Protein AF-A0A6J8BES2-F1 (afdb_monomer_lite)

Organism: Mytilus coruscus (NCBI:txid42192)

Secondary structure (DSSP, 8-state):
---HHHHHHS--GGGEESSPPSSPPTT-EEEEE-SSTTGGG-SSS-EEEEEEEEEEETTEEEEEEEEEEEEPPPBPTTS-BPPEEEEEEEEEEEEETTEEEEEEEEEEE-GGGPPPP--S-------------------PPPP--------------------SHHHHHHHHHHTT-EEEEGGGTEEEE--TT-----------------GGGSS--------------PPPTT-PPP--PPPGGGGG-SS------------PPPPPP-

InterPro domains:
  IPR005559 CG-1 DNA-binding domain [PF03859] (4-108)

Sequence (270 aa):
METIGSILSDPDMSKVTSLPPIKPKAGNVFVIESINMEDWKCDQYLWIRDGGRTIKVKDVEIGKVFYKVRIPGIEIKSGRVRPRFSLKFKKVGYWLTNRPTLVLVHYIGDETIYTPMAHGKSIHDETVEDHSDSKIEHSKPTTSDEKDSPIINTMFDFPAFVSSQHALAKYTVDNNLITLVPSQGAFIGQGRNAKISIGQEPIEKRTLINLGLLTKNNSKRVDKKSGKKQLRQNDYDPVVEPAPDSAYLVNTLKTPSQVHPTHKSPHKSH

Foldseek 3Di:
DDDPCNCQVDPPPVQEAQAAAALDWAFDKGKYQYPDLCRNVPRLFAWDWPDWDWDDDPNFIKTKTKIWTWAWADQDPVRDGDTDTDPQWMKMWIHTPVRSRIIMIHIHHGSVRHDDDPPDPPPPPPPPPPPPDDDDDDDDDDDDDDDDDDDDDDDDDDPDDDPDPVSVVVVQVVVVQWDQDPVVRDIDGPDPPDPDDDDDDDDDDDDDPDCVVVPDPPVVPPPPPPPPPDPDPPPDDPPPDPDPVVPPPPPDDPDDDDDDDDDDDDDDDD

Structure (mmCIF, N/CA/C/O backbone):
data_AF-A0A6J8BES2-F1
#
_entry.id   AF-A0A6J8BES2-F1
#
loop_
_atom_site.group_PDB
_atom_site.id
_atom_site.type_symbol
_atom_site.label_atom_id
_atom_site.label_alt_id
_atom_site.label_comp_id
_atom_site.label_asym_id
_atom_site.label_entity_id
_atom_site.label_seq_id
_atom_site.pdbx_PDB_ins_code
_atom_site.Cartn_x
_atom_site.Cartn_y
_atom_site.Cartn_z
_atom_site.occupancy
_atom_site.B_iso_or_equiv
_atom_site.auth_seq_id
_atom_site.auth_comp_id
_atom_site.auth_asym_id
_atom_site.auth_atom_id
_atom_site.pdbx_PDB_model_num
ATOM 1 N N . MET A 1 1 ? -12.099 -18.489 8.947 1.00 63.59 1 MET A N 1
ATOM 2 C CA . MET A 1 1 ? -11.397 -17.341 8.335 1.00 63.59 1 MET A CA 1
ATOM 3 C C . MET A 1 1 ? -11.901 -16.086 9.011 1.00 63.59 1 MET A C 1
ATOM 5 O O . MET A 1 1 ? -13.110 -15.879 9.027 1.00 63.59 1 MET A O 1
ATOM 9 N N . GLU A 1 2 ? -11.014 -15.295 9.603 1.00 82.81 2 GLU A N 1
ATOM 10 C CA . GLU A 1 2 ? -11.390 -13.988 10.144 1.00 82.81 2 GLU A CA 1
ATOM 11 C C . GLU A 1 2 ? -11.833 -13.060 9.012 1.00 82.81 2 GLU A C 1
ATOM 13 O O . GLU A 1 2 ? -11.292 -13.092 7.904 1.00 82.81 2 GLU A O 1
ATOM 18 N N . THR A 1 3 ? -12.858 -12.252 9.273 1.00 94.38 3 THR A N 1
ATOM 19 C CA . THR A 1 3 ? -13.304 -11.250 8.303 1.00 94.38 3 THR A CA 1
ATOM 20 C C . THR A 1 3 ? -12.468 -9.983 8.454 1.00 94.38 3 THR A C 1
ATOM 22 O O . THR A 1 3 ? -12.062 -9.640 9.559 1.00 94.38 3 THR A O 1
ATOM 25 N N . ILE A 1 4 ? -12.256 -9.246 7.360 1.00 96.00 4 ILE A N 1
ATOM 26 C CA . ILE A 1 4 ? -11.529 -7.959 7.377 1.00 96.00 4 ILE A CA 1
ATOM 27 C C . ILE A 1 4 ? -12.133 -6.989 8.404 1.00 96.00 4 ILE A C 1
ATOM 29 O O . ILE A 1 4 ? -11.399 -6.268 9.071 1.00 96.00 4 ILE A O 1
ATOM 33 N N . GLY A 1 5 ? -13.464 -7.000 8.551 1.00 94.31 5 GLY A N 1
ATOM 34 C CA . GLY A 1 5 ? -14.157 -6.202 9.561 1.00 94.31 5 GLY A CA 1
ATOM 35 C C . GLY A 1 5 ? -13.737 -6.574 10.980 1.00 94.31 5 GLY A C 1
ATOM 36 O O . GLY A 1 5 ? -13.382 -5.689 11.742 1.00 94.31 5 GLY A O 1
ATOM 37 N N . SER A 1 6 ? -13.690 -7.870 11.307 1.00 95.31 6 SER A N 1
ATOM 38 C CA . SER A 1 6 ? -13.250 -8.349 12.626 1.00 95.31 6 SER A CA 1
ATOM 39 C C . SER A 1 6 ? -11.825 -7.902 12.961 1.00 95.31 6 SER A C 1
ATOM 41 O O . SER A 1 6 ? -11.611 -7.363 14.039 1.00 95.31 6 SER A O 1
ATOM 43 N N . ILE A 1 7 ? -10.888 -8.040 12.014 1.00 96.94 7 ILE A N 1
ATOM 44 C CA . ILE A 1 7 ? -9.476 -7.657 12.203 1.00 96.94 7 ILE A CA 1
ATOM 45 C C . ILE A 1 7 ? -9.331 -6.153 12.472 1.00 96.94 7 ILE A C 1
ATOM 47 O O . ILE A 1 7 ? -8.484 -5.737 13.252 1.00 96.94 7 ILE A O 1
ATOM 51 N N . LEU A 1 8 ? -10.134 -5.321 11.805 1.00 96.88 8 LEU A N 1
ATOM 52 C CA . LEU A 1 8 ? -10.065 -3.868 11.963 1.00 96.88 8 LEU A CA 1
ATOM 53 C C . LEU A 1 8 ? -10.840 -3.350 13.183 1.00 96.88 8 LEU A C 1
ATOM 55 O O . LEU A 1 8 ? -10.502 -2.288 13.705 1.00 96.88 8 LEU A O 1
ATOM 59 N N . SER A 1 9 ? -11.890 -4.054 13.612 1.00 96.94 9 SER A N 1
ATOM 60 C CA . SER A 1 9 ? -12.674 -3.690 14.796 1.00 96.94 9 SER A CA 1
ATOM 61 C C . SER A 1 9 ? -11.938 -4.000 16.096 1.00 96.94 9 SER A C 1
ATOM 63 O O . SER A 1 9 ? -12.011 -3.193 17.018 1.00 96.94 9 SER A O 1
ATOM 65 N N . ASP A 1 10 ? -11.222 -5.123 16.146 1.00 97.38 10 ASP A N 1
ATOM 66 C CA . ASP A 1 10 ? -10.440 -5.557 17.306 1.00 97.38 10 ASP A CA 1
ATOM 67 C C . ASP A 1 10 ? -9.056 -6.055 16.846 1.00 97.38 10 ASP A C 1
ATOM 69 O O . ASP A 1 10 ? -8.830 -7.261 16.706 1.00 97.38 10 ASP A O 1
ATOM 73 N N . PRO A 1 11 ? -8.146 -5.131 16.477 1.00 97.19 11 PRO A N 1
ATOM 74 C CA . PRO A 1 11 ? -6.828 -5.504 15.990 1.00 97.19 11 PRO A CA 1
ATOM 75 C C . PRO A 1 11 ? -5.967 -6.049 17.130 1.00 97.19 11 PRO A C 1
ATOM 77 O O . PRO A 1 11 ? -5.879 -5.465 18.209 1.00 97.19 11 PRO A O 1
ATOM 80 N N . ASP A 1 12 ? -5.227 -7.118 16.849 1.00 97.62 12 ASP A N 1
ATOM 81 C CA . ASP A 1 12 ? -4.142 -7.561 17.719 1.00 97.62 12 ASP A CA 1
ATOM 82 C C . ASP A 1 12 ? -3.046 -6.485 17.755 1.00 97.62 12 ASP A C 1
ATOM 84 O O . ASP A 1 12 ? -2.238 -6.368 16.829 1.00 97.62 12 ASP A O 1
ATOM 88 N N . MET A 1 13 ? -3.027 -5.693 18.831 1.00 97.25 13 MET A N 1
ATOM 89 C CA . MET A 1 13 ? -2.131 -4.544 18.998 1.00 97.25 13 MET A CA 1
ATOM 90 C C . MET A 1 13 ? -0.646 -4.922 18.922 1.00 97.25 13 MET A C 1
ATOM 92 O O . MET A 1 13 ? 0.170 -4.070 18.583 1.00 97.25 13 MET A O 1
ATOM 96 N N . SER A 1 14 ? -0.282 -6.190 19.160 1.00 97.69 14 SER A N 1
ATOM 97 C CA . SER A 1 14 ? 1.100 -6.667 18.995 1.00 97.69 14 SER A CA 1
ATOM 98 C C . SER A 1 14 ? 1.554 -6.728 17.529 1.00 97.69 14 SER A C 1
ATOM 100 O O . SER A 1 14 ? 2.753 -6.714 17.248 1.00 97.69 14 SER A O 1
ATOM 102 N N . LYS A 1 15 ? 0.603 -6.776 16.588 1.00 97.38 15 LYS A N 1
ATOM 103 C CA . LYS A 1 15 ? 0.837 -6.828 15.136 1.00 97.38 15 LYS A CA 1
ATOM 104 C C . LYS A 1 15 ? 0.620 -5.483 14.444 1.00 97.38 15 LYS A C 1
ATOM 106 O O . LYS A 1 15 ? 0.874 -5.377 13.244 1.00 97.38 15 LYS A O 1
ATOM 111 N N . VAL A 1 16 ? 0.130 -4.478 15.169 1.00 98.06 16 VAL A N 1
ATOM 112 C CA . VAL A 1 16 ? -0.089 -3.132 14.633 1.00 98.06 16 VAL A CA 1
ATOM 113 C C . VAL A 1 16 ? 1.242 -2.391 14.579 1.00 98.06 16 VAL A C 1
ATOM 115 O O . VAL A 1 16 ? 1.956 -2.305 15.576 1.00 98.06 16 VAL A O 1
ATOM 118 N N . THR A 1 17 ? 1.581 -1.832 13.419 1.00 98.06 17 THR A N 1
ATOM 119 C CA . THR A 1 17 ? 2.800 -1.030 13.238 1.00 98.06 17 THR A CA 1
ATOM 120 C C . THR A 1 17 ? 2.450 0.430 12.979 1.00 98.06 17 THR A C 1
ATOM 122 O O . THR A 1 17 ? 1.430 0.739 12.374 1.00 98.06 17 THR A O 1
ATOM 125 N N . SER A 1 18 ? 3.310 1.355 13.402 1.00 96.69 18 SER A N 1
ATOM 126 C CA . SER A 1 18 ? 3.166 2.784 13.076 1.00 96.69 18 SER A CA 1
ATOM 127 C C . SER A 1 18 ? 3.912 3.193 11.803 1.00 96.69 18 SER A C 1
ATOM 129 O O . SER A 1 18 ? 3.703 4.280 11.266 1.00 96.69 18 SER A O 1
ATOM 131 N N . LEU A 1 19 ? 4.798 2.322 11.314 1.00 96.44 19 LEU A N 1
ATOM 132 C CA . LEU A 1 19 ? 5.627 2.557 10.138 1.00 96.44 19 LEU A CA 1
ATOM 133 C C . LEU A 1 19 ? 5.157 1.695 8.959 1.00 96.44 19 LEU A C 1
ATOM 135 O O . LEU A 1 19 ? 4.816 0.523 9.164 1.00 96.44 19 LEU A O 1
ATOM 139 N N . PRO A 1 20 ? 5.163 2.243 7.728 1.00 96.75 20 PRO A N 1
ATOM 140 C CA . PRO A 1 20 ? 4.877 1.467 6.532 1.00 96.75 20 PRO A CA 1
ATOM 141 C C . PRO A 1 20 ? 5.954 0.393 6.302 1.00 96.75 20 PRO A C 1
ATOM 143 O O . PRO A 1 20 ? 7.135 0.635 6.570 1.00 96.75 20 PRO A O 1
ATOM 146 N N . PRO A 1 21 ? 5.581 -0.786 5.775 1.00 97.56 21 PRO A N 1
ATOM 147 C CA . PRO A 1 21 ? 6.543 -1.826 5.438 1.00 97.56 21 PRO A CA 1
ATOM 148 C C . PRO A 1 21 ? 7.455 -1.377 4.290 1.00 97.56 21 PRO A C 1
ATOM 150 O O . PRO A 1 21 ? 7.014 -0.723 3.348 1.00 97.56 21 PRO A O 1
ATOM 153 N N . ILE A 1 22 ? 8.723 -1.780 4.329 1.00 97.19 22 ILE A N 1
ATOM 154 C CA . ILE A 1 22 ? 9.697 -1.491 3.271 1.00 97.19 22 ILE A CA 1
ATOM 155 C C . ILE A 1 22 ? 9.696 -2.640 2.259 1.00 97.19 22 ILE A C 1
ATOM 157 O O . ILE A 1 22 ? 10.024 -3.767 2.625 1.00 97.19 22 ILE A O 1
ATOM 161 N N . LYS A 1 23 ? 9.345 -2.359 0.994 1.00 96.44 23 LYS A N 1
ATOM 162 C CA . LYS A 1 23 ? 9.309 -3.342 -0.113 1.00 96.44 23 LYS A CA 1
ATOM 163 C C . LYS A 1 23 ? 8.639 -4.682 0.258 1.00 96.44 23 LYS A C 1
ATOM 165 O O . LYS A 1 23 ? 9.255 -5.744 0.137 1.00 96.44 23 LYS A O 1
ATOM 170 N N . PRO A 1 24 ? 7.389 -4.660 0.747 1.00 98.19 24 PRO A N 1
ATOM 171 C CA . PRO A 1 24 ? 6.668 -5.880 1.094 1.00 98.19 24 PRO A CA 1
ATOM 172 C C . PRO A 1 24 ? 6.470 -6.803 -0.115 1.00 98.19 24 PRO A C 1
ATOM 174 O O . PRO A 1 24 ? 6.157 -6.348 -1.214 1.00 98.19 24 PRO A O 1
ATOM 177 N N . LYS A 1 25 ? 6.597 -8.111 0.124 1.00 98.31 25 LYS A N 1
ATOM 178 C CA . LYS A 1 25 ? 6.364 -9.160 -0.877 1.00 98.31 25 LYS A CA 1
ATOM 179 C C . LYS A 1 25 ? 4.875 -9.371 -1.129 1.00 98.31 25 LYS A C 1
ATOM 181 O O . LYS A 1 25 ? 4.035 -9.043 -0.282 1.00 98.31 25 LYS A O 1
ATOM 186 N N . ALA A 1 26 ? 4.541 -9.955 -2.274 1.00 98.25 26 ALA A N 1
ATOM 187 C CA . ALA A 1 26 ? 3.182 -10.403 -2.518 1.00 98.25 26 ALA A CA 1
ATOM 188 C C . ALA A 1 26 ? 2.722 -11.442 -1.478 1.00 98.25 26 ALA A C 1
ATOM 190 O O . ALA A 1 26 ? 3.492 -12.277 -1.012 1.00 98.25 26 ALA A O 1
ATOM 191 N N . GLY A 1 27 ? 1.445 -11.368 -1.106 1.00 97.88 27 GLY A N 1
ATOM 192 C CA . GLY A 1 27 ? 0.836 -12.166 -0.042 1.00 97.88 27 GLY A CA 1
ATOM 193 C C . GLY A 1 27 ? 0.965 -11.546 1.351 1.00 97.88 27 GLY A C 1
ATOM 194 O O . GLY A 1 27 ? 0.201 -11.915 2.240 1.00 97.88 27 GLY A O 1
ATOM 195 N N . ASN A 1 28 ? 1.865 -10.577 1.554 1.00 98.38 28 ASN A N 1
ATOM 196 C CA . ASN A 1 28 ? 2.006 -9.938 2.857 1.00 98.38 28 ASN A CA 1
ATOM 197 C C . ASN A 1 28 ? 0.779 -9.077 3.203 1.00 98.38 28 ASN A C 1
ATOM 199 O O . ASN A 1 28 ? 0.221 -8.363 2.357 1.00 98.38 28 ASN A O 1
ATOM 203 N N . VAL A 1 29 ? 0.412 -9.106 4.485 1.00 98.25 29 VAL A N 1
ATOM 204 C CA . VAL A 1 29 ? -0.683 -8.329 5.069 1.00 98.25 29 VAL A CA 1
ATOM 205 C C . VAL A 1 29 ? -0.177 -7.623 6.320 1.00 98.25 29 VAL A C 1
ATOM 207 O O . VAL A 1 29 ? 0.466 -8.247 7.160 1.00 98.25 29 VAL A O 1
ATOM 210 N N . PHE A 1 30 ? -0.476 -6.333 6.446 1.00 98.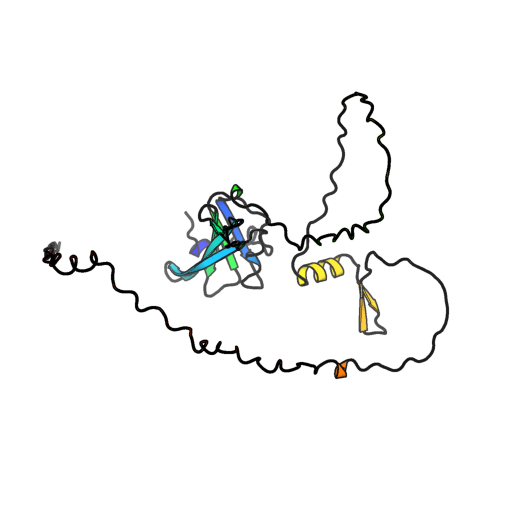25 30 PHE A N 1
ATOM 211 C CA . PHE A 1 30 ? -0.064 -5.507 7.583 1.00 98.25 30 PHE A CA 1
ATOM 212 C C . PHE A 1 30 ? -1.253 -4.726 8.129 1.00 98.25 30 PHE A C 1
ATOM 214 O O . PHE A 1 30 ? -2.103 -4.286 7.354 1.00 98.25 30 PHE A O 1
ATOM 221 N N . VAL A 1 31 ? -1.287 -4.520 9.444 1.00 98.31 31 VAL A N 1
ATOM 222 C CA . VAL A 1 31 ? -2.185 -3.559 10.093 1.00 98.31 31 VAL A CA 1
ATOM 223 C C . VAL A 1 31 ? -1.336 -2.371 10.519 1.00 98.31 31 VAL A C 1
ATOM 225 O O . VAL A 1 31 ? -0.403 -2.527 11.302 1.00 98.31 31 VAL A O 1
ATOM 228 N N . ILE A 1 32 ? -1.629 -1.198 9.967 1.00 98.25 32 ILE A N 1
ATOM 229 C CA . ILE A 1 32 ? -0.824 0.007 10.150 1.00 98.25 32 ILE A CA 1
ATOM 230 C C . ILE A 1 32 ? -1.693 1.069 10.810 1.00 98.25 32 ILE A C 1
ATOM 232 O O . ILE A 1 32 ? -2.743 1.429 10.275 1.00 98.25 32 ILE A O 1
ATOM 236 N N . GLU A 1 33 ? -1.248 1.588 11.947 1.00 97.62 33 GLU A N 1
ATOM 237 C CA . GLU A 1 33 ? -1.828 2.777 12.561 1.00 97.62 33 GLU A CA 1
ATOM 238 C C . GLU A 1 33 ? -1.049 4.007 12.097 1.00 97.62 33 GLU A C 1
ATOM 240 O O . GLU A 1 33 ? 0.139 4.170 12.364 1.00 97.62 33 GLU A O 1
ATOM 245 N N . SER A 1 34 ? -1.718 4.862 11.336 1.00 95.00 34 SER A N 1
ATOM 246 C CA . SER A 1 34 ? -1.118 5.985 10.641 1.00 95.00 34 SER A CA 1
ATOM 247 C C . SER A 1 34 ? -1.715 7.293 11.138 1.00 95.00 34 SER A C 1
ATOM 249 O O . SER A 1 34 ? -2.935 7.447 11.196 1.00 95.00 34 SER A O 1
ATOM 251 N N . ILE A 1 35 ? -0.846 8.245 11.485 1.00 93.12 35 ILE A N 1
ATOM 252 C CA . ILE A 1 35 ? -1.258 9.586 11.918 1.00 93.12 35 ILE A CA 1
ATOM 253 C C . ILE A 1 35 ? -1.937 10.312 10.751 1.00 93.12 35 ILE A C 1
ATOM 255 O O . ILE A 1 35 ? -2.999 10.907 10.922 1.00 93.12 35 ILE A O 1
ATOM 259 N N . ASN A 1 36 ? -1.360 10.206 9.549 1.00 92.88 36 ASN A N 1
ATOM 260 C CA . ASN A 1 36 ? -1.944 10.743 8.326 1.00 92.88 36 ASN A CA 1
ATOM 261 C C . ASN A 1 36 ? -2.530 9.619 7.473 1.00 92.88 36 ASN A C 1
ATOM 263 O O . ASN A 1 36 ? -1.929 8.563 7.313 1.00 92.88 36 ASN A O 1
ATOM 267 N N . MET A 1 37 ? -3.653 9.871 6.799 1.00 85.56 37 MET A N 1
ATOM 268 C CA . MET A 1 37 ? -4.318 8.875 5.942 1.00 85.56 37 MET A CA 1
ATOM 269 C C . MET A 1 37 ? -3.484 8.385 4.740 1.00 85.56 37 MET A C 1
ATOM 271 O O . MET A 1 37 ? -3.961 7.552 3.964 1.00 85.56 37 MET A O 1
ATOM 275 N N . GLU A 1 38 ? -2.271 8.899 4.538 1.00 89.94 38 GLU A N 1
ATOM 276 C CA . GLU A 1 38 ? -1.423 8.577 3.393 1.00 89.94 38 GLU A CA 1
ATOM 277 C C . GLU A 1 38 ? -0.061 7.974 3.742 1.00 89.94 38 GLU A C 1
ATOM 279 O O . GLU A 1 38 ? 0.554 7.408 2.839 1.00 89.94 38 GLU A O 1
ATOM 284 N N . ASP A 1 39 ? 0.400 8.003 4.999 1.00 92.94 39 ASP A N 1
ATOM 285 C CA . ASP A 1 39 ? 1.784 7.589 5.302 1.00 92.94 39 ASP A CA 1
ATOM 286 C C . ASP A 1 39 ? 1.997 6.086 5.088 1.00 92.94 39 ASP A C 1
ATOM 288 O O . ASP A 1 39 ? 3.062 5.654 4.648 1.00 92.94 39 ASP A O 1
ATOM 292 N N . TRP A 1 40 ? 0.950 5.278 5.277 1.00 95.44 40 TRP A N 1
ATOM 293 C CA . TRP A 1 40 ? 0.965 3.846 4.960 1.00 95.44 40 TRP A CA 1
ATOM 294 C C . TRP A 1 40 ? 1.240 3.552 3.470 1.00 95.44 40 TRP A C 1
ATOM 296 O O . TRP A 1 40 ? 1.503 2.407 3.096 1.00 95.44 40 TRP A O 1
ATOM 306 N N . LYS A 1 41 ? 1.177 4.560 2.585 1.00 94.62 41 LYS A N 1
ATOM 307 C CA . LYS A 1 41 ? 1.505 4.407 1.161 1.00 94.62 41 LYS A CA 1
ATOM 308 C C . LYS A 1 41 ? 3.011 4.400 0.889 1.00 94.62 41 LYS A C 1
ATOM 310 O O . LYS A 1 41 ? 3.387 3.963 -0.198 1.00 94.62 41 LYS A O 1
ATOM 315 N N . CYS A 1 42 ? 3.836 4.865 1.826 1.00 95.81 42 CYS A N 1
ATOM 316 C CA . CYS A 1 42 ? 5.279 5.062 1.671 1.00 95.81 42 CYS A CA 1
ATOM 317 C C . CYS A 1 42 ? 6.078 3.755 1.834 1.00 95.81 42 CYS A C 1
ATOM 319 O O . CYS A 1 42 ? 6.972 3.660 2.667 1.00 95.81 42 CYS A O 1
ATOM 321 N N . ASP A 1 43 ? 5.771 2.750 1.016 1.00 96.81 43 ASP A N 1
ATOM 322 C CA . ASP A 1 43 ? 6.335 1.390 1.084 1.00 96.81 43 ASP A CA 1
ATOM 323 C C . ASP A 1 43 ? 7.449 1.118 0.045 1.00 96.81 43 ASP A C 1
ATOM 325 O O . ASP A 1 43 ? 7.795 -0.029 -0.240 1.00 96.81 43 ASP A O 1
ATOM 329 N N . GLN A 1 44 ? 8.027 2.191 -0.512 1.00 96.06 44 GLN A N 1
ATOM 330 C CA . GLN A 1 44 ? 9.049 2.213 -1.576 1.00 96.06 44 GLN A CA 1
ATOM 331 C C . GLN A 1 44 ? 8.600 1.737 -2.970 1.00 96.06 44 GLN A C 1
ATOM 333 O O . GLN A 1 44 ? 9.416 1.706 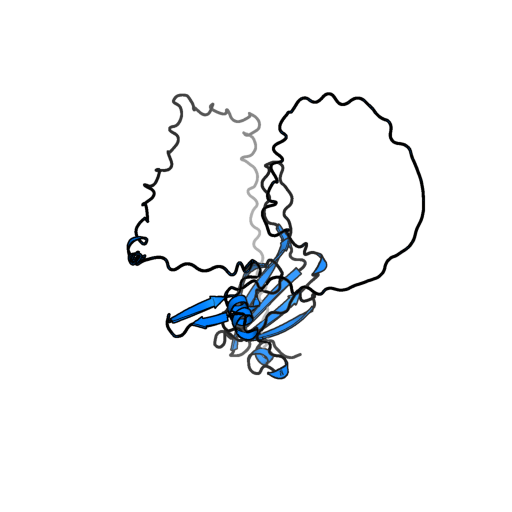-3.898 1.00 96.06 44 GLN A O 1
ATOM 338 N N . TYR A 1 45 ? 7.317 1.433 -3.162 1.00 96.75 45 TYR A N 1
ATOM 339 C CA . TYR A 1 45 ? 6.749 1.246 -4.494 1.00 96.75 45 TYR A CA 1
ATOM 340 C C . TYR A 1 45 ? 6.065 2.524 -4.985 1.00 96.75 45 TYR A C 1
ATOM 342 O O . TYR A 1 45 ? 5.472 3.292 -4.225 1.00 96.75 45 TYR A O 1
ATOM 350 N N . LEU A 1 46 ? 6.096 2.738 -6.300 1.00 95.50 46 LEU A N 1
ATOM 351 C CA . LEU A 1 46 ? 5.330 3.803 -6.938 1.00 95.50 46 LEU A CA 1
ATOM 352 C C . LEU A 1 46 ? 3.923 3.294 -7.253 1.00 95.50 46 LEU A C 1
ATOM 354 O O . LEU A 1 46 ? 3.738 2.471 -8.147 1.00 95.50 46 LEU A O 1
ATOM 358 N N . TRP A 1 47 ? 2.920 3.799 -6.542 1.00 96.75 47 TRP A N 1
ATOM 359 C CA . TRP A 1 47 ? 1.527 3.381 -6.708 1.00 96.75 47 TRP A CA 1
ATOM 360 C C . TRP A 1 47 ? 0.705 4.385 -7.511 1.00 96.75 47 TRP A C 1
ATOM 362 O O . TRP A 1 47 ? 0.842 5.597 -7.358 1.00 96.75 47 TRP A O 1
ATOM 372 N N . ILE A 1 48 ? -0.219 3.872 -8.321 1.00 96.25 48 ILE A N 1
ATOM 373 C CA . ILE A 1 48 ? -1.282 4.643 -8.970 1.00 96.25 48 ILE A CA 1
ATOM 374 C C . ILE A 1 48 ? -2.613 4.172 -8.396 1.00 96.25 48 ILE A C 1
ATOM 376 O O . ILE A 1 48 ? -2.894 2.972 -8.367 1.00 96.25 48 ILE A O 1
ATOM 380 N N . ARG A 1 49 ? -3.433 5.114 -7.925 1.00 97.19 49 ARG A N 1
ATOM 381 C CA . ARG A 1 49 ? -4.769 4.821 -7.398 1.00 97.19 49 ARG A CA 1
ATOM 382 C C . ARG A 1 49 ? -5.671 4.329 -8.531 1.00 97.19 49 ARG A C 1
ATOM 384 O O . ARG A 1 49 ? -5.821 5.012 -9.537 1.00 97.19 49 ARG A O 1
ATOM 391 N N . ASP A 1 50 ? -6.299 3.177 -8.330 1.00 97.19 50 ASP A N 1
ATOM 392 C CA . ASP A 1 50 ? -7.226 2.530 -9.273 1.00 97.19 50 ASP A CA 1
ATOM 393 C C . ASP A 1 50 ? -8.694 2.651 -8.833 1.00 97.19 50 ASP A C 1
ATOM 395 O O . ASP A 1 50 ? -9.544 1.820 -9.132 1.00 97.19 50 ASP A O 1
ATOM 399 N N . GLY A 1 51 ? -8.988 3.682 -8.049 1.00 97.75 51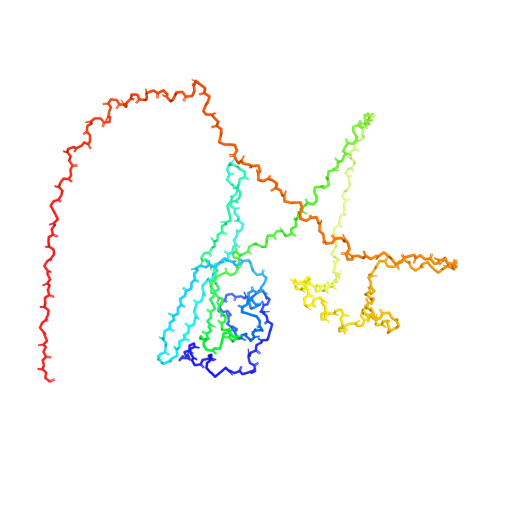 GLY A N 1
ATOM 400 C CA . GLY A 1 51 ? -10.299 3.901 -7.457 1.00 97.75 51 GLY A CA 1
ATOM 401 C C . GLY A 1 51 ? -10.439 3.327 -6.050 1.00 97.75 51 GLY A C 1
ATOM 402 O O . GLY A 1 51 ? -9.484 2.904 -5.393 1.00 97.75 51 GLY A O 1
ATOM 403 N N . GLY A 1 52 ? -11.662 3.400 -5.546 1.00 97.62 52 GLY A N 1
ATOM 404 C CA . GLY A 1 52 ? -12.032 2.939 -4.220 1.00 97.62 52 GLY A CA 1
ATOM 405 C C . GLY A 1 52 ? -13.543 2.885 -4.087 1.00 97.62 52 GLY A C 1
ATOM 406 O O . GLY A 1 52 ? -14.267 3.449 -4.906 1.00 97.62 52 GLY A O 1
ATOM 407 N N . ARG A 1 53 ? -14.009 2.167 -3.076 1.00 98.19 53 ARG A N 1
ATOM 408 C CA . ARG A 1 53 ? -15.426 2.035 -2.752 1.00 98.19 53 ARG A CA 1
ATOM 409 C C . ARG A 1 53 ? -15.585 1.763 -1.270 1.00 98.19 53 ARG A C 1
ATOM 411 O O . ARG A 1 53 ? -14.665 1.259 -0.631 1.00 98.19 53 ARG A O 1
ATOM 418 N N . THR A 1 54 ? -16.776 2.014 -0.770 1.00 98.31 54 THR A N 1
ATOM 419 C CA . THR A 1 54 ? -17.159 1.636 0.581 1.00 98.31 54 THR A CA 1
ATOM 420 C C . THR A 1 54 ? -17.989 0.361 0.520 1.00 98.31 54 THR A C 1
ATOM 422 O O . THR A 1 54 ? -18.814 0.196 -0.380 1.00 98.31 54 THR A O 1
ATOM 425 N N . ILE A 1 55 ? -17.731 -0.578 1.422 1.00 97.56 55 ILE A N 1
ATOM 426 C CA . ILE A 1 55 ? -18.478 -1.832 1.538 1.00 97.56 55 ILE A CA 1
ATOM 427 C C . ILE A 1 55 ? -19.064 -1.930 2.943 1.00 97.56 55 ILE A C 1
ATOM 429 O O . ILE A 1 55 ? -18.398 -1.587 3.915 1.00 97.56 55 ILE A O 1
ATOM 433 N N . LYS A 1 56 ? -20.301 -2.412 3.055 1.00 97.31 56 LYS A N 1
ATOM 434 C CA . LYS A 1 56 ? -20.910 -2.739 4.347 1.00 97.31 56 LYS A CA 1
ATOM 435 C C . LYS A 1 56 ? -20.721 -4.225 4.617 1.00 97.31 56 LYS A C 1
ATOM 437 O O . LYS A 1 56 ? -21.073 -5.052 3.775 1.00 97.31 56 LYS A O 1
ATOM 442 N N . VAL A 1 57 ? -20.130 -4.557 5.757 1.00 95.75 57 VAL A N 1
ATOM 443 C CA . VAL A 1 57 ? -19.943 -5.935 6.221 1.00 95.75 57 VAL A CA 1
ATOM 444 C C . VAL A 1 57 ? -20.619 -6.034 7.580 1.00 95.75 57 VAL A C 1
ATOM 446 O O . VAL A 1 57 ? -20.097 -5.521 8.566 1.00 95.75 57 VAL A O 1
ATOM 449 N N . LYS A 1 58 ? -21.793 -6.680 7.617 1.00 93.44 58 LYS A N 1
ATOM 450 C CA . LYS A 1 58 ? -22.726 -6.603 8.754 1.00 93.44 58 LYS A CA 1
ATOM 451 C C . LYS A 1 58 ? -23.109 -5.131 8.998 1.00 93.44 58 LYS A C 1
ATOM 453 O O . LYS A 1 58 ? -23.494 -4.458 8.045 1.00 93.44 58 LYS A O 1
ATOM 458 N N . ASP A 1 59 ? -22.919 -4.629 10.214 1.00 95.31 59 ASP A N 1
ATOM 459 C CA . ASP A 1 59 ? -23.223 -3.248 10.610 1.00 95.31 59 ASP A CA 1
ATOM 460 C C . ASP A 1 59 ? -22.009 -2.311 10.542 1.00 95.31 59 ASP A C 1
ATOM 462 O O . ASP A 1 59 ? -22.072 -1.160 10.970 1.00 95.31 59 ASP A O 1
ATOM 466 N N . VAL A 1 60 ? -20.886 -2.792 10.000 1.00 96.62 60 VAL A N 1
ATOM 467 C CA . VAL A 1 60 ? -19.644 -2.023 9.906 1.00 96.62 60 VAL A CA 1
ATOM 468 C C . VAL A 1 60 ? -19.412 -1.578 8.469 1.00 96.62 60 VAL A C 1
ATOM 470 O O . VAL A 1 60 ? -19.480 -2.365 7.521 1.00 96.62 60 VAL A O 1
ATOM 473 N N . GLU A 1 61 ? -19.105 -0.296 8.305 1.00 98.25 61 GLU A N 1
ATOM 474 C CA . GLU A 1 61 ? -18.784 0.302 7.021 1.00 98.25 61 GLU A CA 1
ATOM 475 C C . GLU A 1 61 ? -17.258 0.388 6.832 1.00 98.25 61 GLU A C 1
ATOM 477 O O . GLU A 1 61 ? -16.529 0.981 7.629 1.00 98.25 61 GLU A O 1
ATOM 482 N N . ILE A 1 62 ? -16.766 -0.250 5.770 1.00 98.44 62 ILE A N 1
ATOM 483 C CA . ILE A 1 62 ? -15.340 -0.421 5.483 1.00 98.44 62 ILE A CA 1
ATOM 484 C C . ILE A 1 62 ? -15.006 0.310 4.184 1.00 98.44 62 ILE A C 1
ATOM 486 O O . ILE A 1 62 ? -15.517 -0.021 3.109 1.00 98.44 62 ILE A O 1
ATOM 490 N N . GLY A 1 63 ? -14.110 1.288 4.265 1.00 98.12 63 GLY A N 1
ATOM 491 C CA . GLY A 1 63 ? -13.489 1.901 3.100 1.00 98.12 63 GLY A CA 1
ATOM 492 C C . GLY A 1 63 ? -12.485 0.942 2.463 1.00 98.12 63 GLY A C 1
ATOM 493 O O . GLY A 1 63 ? -11.709 0.285 3.154 1.00 98.12 63 GLY A O 1
ATOM 494 N N . LYS A 1 64 ? -12.506 0.841 1.133 1.00 98.19 64 LYS A N 1
ATOM 495 C CA . LYS A 1 64 ? -11.596 0.004 0.348 1.00 98.19 64 LYS A CA 1
ATOM 496 C C . LYS A 1 64 ? -10.991 0.815 -0.788 1.00 98.19 64 LYS A C 1
ATOM 498 O O . LYS A 1 64 ? -11.716 1.379 -1.607 1.00 98.19 64 LYS A O 1
ATOM 503 N N . VAL A 1 65 ? -9.667 0.828 -0.896 1.00 98.12 65 VAL A N 1
ATOM 504 C CA . VAL A 1 65 ? -8.938 1.489 -1.990 1.00 98.12 65 VAL A CA 1
ATOM 505 C C . VAL A 1 65 ? -8.060 0.492 -2.728 1.00 98.12 65 VAL A C 1
ATOM 507 O O . VAL A 1 65 ? -7.470 -0.400 -2.117 1.00 98.12 65 VAL A O 1
ATOM 510 N N . PHE A 1 66 ? -7.957 0.663 -4.040 1.00 98.19 66 PHE A N 1
ATOM 511 C CA . PHE A 1 66 ? -7.124 -0.167 -4.898 1.00 98.19 66 PHE A CA 1
ATOM 512 C C . PHE A 1 66 ? -5.978 0.657 -5.470 1.00 98.19 66 PHE A C 1
ATOM 514 O O . PHE A 1 66 ? -6.156 1.812 -5.865 1.00 98.19 66 PHE A O 1
ATOM 521 N N . TYR A 1 67 ? -4.810 0.038 -5.556 1.00 98.19 67 TYR A N 1
ATOM 522 C CA . TYR A 1 67 ? -3.638 0.593 -6.208 1.00 98.19 67 TYR A CA 1
ATOM 523 C C . TYR A 1 67 ? -3.029 -0.423 -7.167 1.00 98.19 67 TYR A C 1
ATOM 525 O O . TYR A 1 67 ? -3.010 -1.628 -6.898 1.00 98.19 67 TYR A O 1
ATOM 533 N N . LYS A 1 68 ? -2.484 0.092 -8.266 1.00 97.62 68 LYS A N 1
ATOM 534 C CA . LYS A 1 68 ? -1.630 -0.643 -9.203 1.00 97.62 68 LYS A CA 1
ATOM 535 C C . LYS A 1 68 ? -0.222 -0.103 -9.115 1.00 97.62 68 LYS A C 1
ATOM 537 O O . LYS A 1 68 ? -0.043 1.110 -8.971 1.00 97.62 68 LYS A O 1
ATOM 542 N N . VAL A 1 69 ? 0.762 -0.981 -9.234 1.00 97.56 69 VAL A N 1
ATOM 543 C CA . VAL A 1 69 ? 2.147 -0.530 -9.295 1.00 97.56 69 VAL A CA 1
ATOM 544 C C . VAL A 1 69 ? 2.402 0.170 -10.634 1.00 97.56 69 VAL A C 1
ATOM 546 O O . VAL A 1 69 ? 1.960 -0.281 -11.700 1.00 97.56 69 VAL A O 1
ATOM 549 N N . ARG A 1 70 ? 3.092 1.305 -10.577 1.00 95.94 70 ARG A N 1
ATOM 550 C CA . ARG A 1 70 ? 3.630 2.006 -11.738 1.00 95.94 70 ARG A CA 1
ATOM 551 C C . ARG A 1 70 ? 4.872 1.260 -12.210 1.00 95.94 70 ARG A C 1
ATOM 553 O O . ARG A 1 70 ? 5.744 0.942 -11.410 1.00 95.94 70 ARG A O 1
ATOM 560 N N . ILE A 1 71 ? 4.946 1.014 -13.509 1.00 95.00 71 ILE A N 1
ATOM 561 C CA . ILE A 1 71 ? 6.103 0.408 -14.167 1.00 95.00 71 ILE A CA 1
ATOM 562 C C . ILE A 1 71 ? 6.666 1.388 -15.203 1.00 95.00 71 ILE A C 1
ATOM 564 O O . ILE A 1 71 ? 5.929 2.276 -15.661 1.00 95.00 71 ILE A O 1
ATOM 568 N N . PRO A 1 72 ? 7.950 1.263 -15.577 1.00 91.06 72 PRO A N 1
ATOM 569 C CA . PRO A 1 72 ? 8.526 2.063 -16.648 1.00 91.06 72 PRO A CA 1
ATOM 570 C C . PRO A 1 72 ? 7.654 2.019 -17.910 1.00 91.06 72 PRO A C 1
ATOM 572 O O . PRO A 1 72 ? 7.130 0.971 -18.303 1.00 91.06 72 PRO A O 1
ATOM 575 N N . GLY A 1 73 ? 7.432 3.190 -18.505 1.00 87.31 73 GLY A N 1
ATOM 576 C CA . GLY A 1 73 ? 6.710 3.299 -19.767 1.00 87.31 73 GLY A CA 1
ATOM 577 C C . GLY A 1 73 ? 7.566 2.807 -20.929 1.00 87.31 73 GLY A C 1
ATOM 578 O O . GLY A 1 73 ? 8.788 2.834 -20.854 1.00 87.31 73 GLY A O 1
ATOM 579 N N . ILE A 1 74 ? 6.920 2.385 -22.014 1.00 83.31 74 ILE A N 1
ATOM 580 C CA . ILE A 1 74 ? 7.609 2.161 -23.288 1.00 83.31 74 ILE A CA 1
ATOM 581 C C . ILE A 1 74 ? 7.751 3.527 -23.962 1.00 83.31 74 ILE A C 1
ATOM 583 O O . ILE A 1 74 ? 6.775 4.285 -24.025 1.00 83.31 74 ILE A O 1
ATOM 587 N N . GLU A 1 75 ? 8.948 3.851 -24.445 1.00 82.06 75 GLU A N 1
ATOM 588 C CA . GLU A 1 75 ? 9.155 5.026 -25.286 1.00 82.06 75 GLU A CA 1
ATOM 589 C C . GLU A 1 75 ? 8.339 4.890 -26.570 1.00 82.06 75 GLU A C 1
ATOM 591 O O . GLU A 1 75 ? 8.481 3.948 -27.348 1.00 82.06 75 GLU A O 1
ATOM 596 N N . ILE A 1 76 ? 7.428 5.833 -26.782 1.00 84.50 76 ILE A N 1
ATOM 597 C CA . ILE A 1 76 ? 6.683 5.934 -28.032 1.00 84.50 76 ILE A CA 1
ATOM 598 C C . ILE A 1 76 ? 7.557 6.732 -29.004 1.00 84.50 76 ILE A C 1
ATOM 600 O O . ILE A 1 76 ? 8.215 7.679 -28.578 1.00 84.50 76 ILE A O 1
ATOM 604 N N . LYS A 1 77 ? 7.500 6.423 -30.311 1.00 84.31 77 LYS A N 1
ATOM 605 C CA . LYS A 1 77 ? 8.233 7.121 -31.397 1.00 84.31 77 LYS A CA 1
ATOM 606 C C . LYS A 1 77 ? 8.177 8.660 -31.335 1.00 84.31 77 LYS A C 1
ATOM 608 O O . LYS A 1 77 ? 9.018 9.326 -31.915 1.00 84.31 77 LYS A O 1
ATOM 613 N N . SER A 1 78 ? 7.200 9.235 -30.631 1.00 81.88 78 SER A N 1
ATOM 614 C CA . SER A 1 78 ? 7.071 10.675 -30.393 1.00 81.88 78 SER A CA 1
ATOM 615 C C . SER A 1 78 ? 7.953 11.228 -29.256 1.00 81.88 78 SER A C 1
ATOM 617 O O . SER A 1 78 ? 7.698 12.345 -28.807 1.00 81.88 78 SER A O 1
ATOM 619 N N . GLY A 1 79 ? 8.865 10.437 -28.679 1.00 81.62 79 GLY A N 1
ATOM 620 C CA . GLY A 1 79 ? 9.698 10.820 -27.528 1.00 81.62 79 GLY A CA 1
ATOM 621 C C . GLY A 1 79 ? 8.926 11.020 -26.215 1.00 81.62 79 GLY A C 1
ATOM 622 O O . GLY A 1 79 ? 9.466 11.527 -25.237 1.00 81.62 79 GLY A O 1
ATOM 623 N N . ARG A 1 80 ? 7.636 10.653 -26.166 1.00 78.75 80 ARG A N 1
ATOM 624 C CA . ARG A 1 80 ? 6.810 10.771 -24.954 1.00 78.75 80 ARG A CA 1
ATOM 625 C C . ARG A 1 80 ? 6.697 9.412 -24.278 1.00 78.75 80 ARG A C 1
ATOM 627 O O . ARG A 1 80 ? 6.099 8.492 -24.834 1.00 78.75 80 ARG A O 1
ATOM 634 N N . VAL A 1 81 ? 7.193 9.316 -23.048 1.00 79.62 81 VAL A N 1
ATOM 635 C CA . VAL A 1 81 ? 6.994 8.145 -22.188 1.00 79.62 81 VAL A CA 1
ATOM 636 C C . VAL A 1 81 ? 5.627 8.262 -21.518 1.00 79.62 81 VAL A C 1
ATOM 638 O O . VAL A 1 81 ? 5.412 9.123 -20.662 1.00 79.62 81 VAL A O 1
ATOM 641 N N . ARG A 1 82 ? 4.672 7.405 -21.897 1.00 77.38 82 ARG A N 1
ATOM 642 C CA . ARG A 1 82 ? 3.413 7.296 -21.145 1.00 77.38 82 ARG A CA 1
ATOM 643 C C . ARG A 1 82 ? 3.650 6.426 -19.910 1.00 77.38 82 ARG A C 1
ATOM 645 O O . ARG A 1 82 ? 4.150 5.312 -20.066 1.00 77.38 82 ARG A O 1
ATOM 652 N N . PRO A 1 83 ? 3.291 6.889 -18.698 1.00 79.69 83 PRO A N 1
ATOM 653 C CA . PRO A 1 83 ? 3.391 6.051 -17.515 1.00 79.69 83 PRO A CA 1
ATOM 654 C C . PRO A 1 83 ? 2.535 4.805 -17.718 1.00 79.69 83 PRO A C 1
ATOM 656 O O . PRO A 1 83 ? 1.354 4.895 -18.059 1.00 79.69 83 PRO A O 1
ATOM 659 N N . ARG A 1 84 ? 3.149 3.641 -17.523 1.00 91.62 84 ARG A N 1
ATOM 660 C CA . ARG A 1 84 ? 2.465 2.359 -17.588 1.00 91.62 84 ARG A CA 1
ATOM 661 C C . ARG A 1 84 ? 2.215 1.872 -16.164 1.00 91.62 84 ARG A C 1
ATOM 663 O O . ARG A 1 84 ? 2.932 2.211 -15.225 1.00 91.62 84 ARG A O 1
ATOM 670 N N . PHE A 1 85 ? 1.160 1.094 -15.998 1.00 95.38 85 PHE A N 1
ATOM 671 C CA . PHE A 1 85 ? 0.857 0.409 -14.751 1.00 95.38 85 PHE A CA 1
ATOM 672 C C . PHE A 1 85 ? 0.664 -1.072 -15.028 1.00 95.38 85 PHE A C 1
ATOM 674 O O . PHE A 1 85 ? 0.333 -1.465 -16.151 1.00 95.38 85 PHE A O 1
ATOM 681 N N . SER A 1 86 ? 0.853 -1.888 -13.999 1.00 95.75 86 SER A N 1
ATOM 682 C CA . SER A 1 86 ? 0.595 -3.318 -14.086 1.00 95.75 86 SER A CA 1
ATOM 683 C C . SER A 1 86 ? -0.485 -3.751 -13.109 1.00 95.75 86 SER A C 1
ATOM 685 O O . SER A 1 86 ? -0.558 -3.291 -11.974 1.00 95.75 86 SER A O 1
ATOM 687 N N . LEU A 1 87 ? -1.319 -4.679 -13.570 1.00 96.44 87 LEU A N 1
ATOM 688 C CA . LEU A 1 87 ? -2.282 -5.400 -12.743 1.00 96.44 87 LEU A CA 1
ATOM 689 C C . LEU A 1 87 ? -1.664 -6.632 -12.071 1.00 96.44 87 LEU A C 1
ATOM 691 O O . LEU A 1 87 ? -2.343 -7.262 -11.268 1.00 96.44 87 LEU A O 1
ATOM 695 N N . LYS A 1 88 ? -0.418 -6.994 -12.402 1.00 97.56 88 LYS A N 1
ATOM 696 C CA . LYS A 1 88 ? 0.247 -8.174 -11.834 1.00 97.56 88 LYS A CA 1
ATOM 697 C C . LYS A 1 88 ? 0.704 -7.970 -10.395 1.00 97.56 88 LYS A C 1
ATOM 699 O O . LYS A 1 88 ? 0.860 -8.956 -9.702 1.00 97.56 88 LYS A O 1
ATOM 704 N N . PHE A 1 89 ? 0.864 -6.726 -9.944 1.00 98.00 89 PHE A N 1
ATOM 705 C CA . PHE A 1 89 ? 1.150 -6.399 -8.550 1.00 98.00 89 PHE A CA 1
ATOM 706 C C . PHE A 1 89 ? 0.244 -5.262 -8.096 1.00 98.00 89 PHE A C 1
ATOM 708 O O . PHE A 1 89 ? 0.225 -4.175 -8.689 1.00 98.00 89 PHE A O 1
ATOM 715 N N . LYS A 1 90 ? -0.563 -5.544 -7.079 1.00 98.06 90 LYS A N 1
ATOM 716 C CA . LYS A 1 90 ? -1.607 -4.656 -6.575 1.00 98.06 90 LYS A CA 1
ATOM 717 C C . LYS A 1 90 ? -1.443 -4.473 -5.080 1.00 98.06 90 LYS A C 1
ATOM 719 O O . LYS A 1 90 ? -1.045 -5.390 -4.367 1.00 98.06 90 LYS A O 1
ATOM 724 N N . LYS A 1 91 ? -1.861 -3.307 -4.612 1.00 98.19 91 LYS A N 1
ATOM 725 C CA . LYS A 1 91 ? -2.025 -3.018 -3.192 1.00 98.19 91 LYS A CA 1
ATOM 726 C C . LYS A 1 91 ? -3.481 -2.689 -2.923 1.00 98.19 91 LYS A C 1
ATOM 728 O O . LYS A 1 91 ? -4.104 -1.935 -3.675 1.00 98.19 91 LYS A O 1
ATOM 733 N N . VAL A 1 92 ? -4.023 -3.250 -1.853 1.00 98.38 92 VAL A N 1
ATOM 734 C CA . VAL A 1 92 ? -5.382 -2.964 -1.399 1.00 98.38 92 VAL A CA 1
ATOM 735 C C . VAL A 1 92 ? -5.322 -2.487 0.040 1.00 98.38 92 VAL A C 1
ATOM 737 O O . VAL A 1 92 ? -4.766 -3.178 0.886 1.00 98.38 92 VAL A O 1
ATOM 740 N N . GLY A 1 93 ? -5.879 -1.307 0.298 1.00 98.00 93 GLY A N 1
ATOM 741 C CA . GLY A 1 93 ? -6.037 -0.775 1.650 1.00 98.00 93 GLY A CA 1
ATOM 742 C C . GLY A 1 93 ? -7.487 -0.889 2.101 1.00 98.00 93 GLY A C 1
ATOM 743 O O . GLY A 1 93 ? -8.394 -0.597 1.314 1.00 98.00 93 GLY A O 1
ATOM 744 N N . TYR A 1 94 ? -7.688 -1.287 3.350 1.00 98.19 94 TYR A N 1
ATOM 745 C CA . TYR A 1 94 ? -8.982 -1.352 4.020 1.00 98.19 94 TYR A CA 1
ATOM 746 C C . TYR A 1 94 ? -8.921 -0.549 5.317 1.00 98.19 94 TYR A C 1
ATOM 748 O O . TYR A 1 94 ? -7.937 -0.654 6.039 1.00 98.19 94 TYR A O 1
ATOM 756 N N . TRP A 1 95 ? -9.959 0.217 5.629 1.00 98.25 95 TRP A N 1
ATOM 757 C CA . TRP A 1 95 ? -10.076 0.942 6.899 1.00 98.25 95 TRP A CA 1
ATOM 758 C C . TRP A 1 95 ? -11.542 1.021 7.315 1.00 98.25 95 TRP A C 1
ATOM 760 O O . TRP A 1 95 ? -12.432 0.948 6.464 1.00 98.25 95 TRP A O 1
ATOM 770 N N . LEU A 1 96 ? -11.814 1.182 8.608 1.00 97.81 96 LEU A N 1
ATOM 771 C CA . LEU A 1 96 ? -13.173 1.476 9.065 1.00 97.81 96 LEU A CA 1
ATOM 772 C C . LEU A 1 96 ? -13.480 2.948 8.807 1.00 97.81 96 LEU A C 1
ATOM 774 O O . LEU A 1 96 ? -12.641 3.808 9.082 1.00 97.81 96 LEU A O 1
ATOM 778 N N . THR A 1 97 ? -14.673 3.272 8.308 1.00 97.38 97 THR A N 1
ATOM 779 C CA . THR A 1 97 ? -15.027 4.678 8.031 1.00 97.38 97 THR A CA 1
ATOM 780 C C . THR A 1 97 ? -15.036 5.543 9.292 1.00 97.38 97 THR A C 1
ATOM 782 O O . THR A 1 97 ? -14.702 6.723 9.214 1.00 97.38 97 THR A O 1
ATOM 785 N N . ASN A 1 98 ? -15.318 4.954 10.458 1.00 97.19 98 ASN A N 1
ATOM 786 C CA . ASN A 1 98 ? -15.256 5.615 11.764 1.00 97.19 98 ASN A CA 1
ATOM 787 C C . ASN A 1 98 ? -13.854 5.620 12.414 1.00 97.19 98 ASN A C 1
ATOM 789 O O . ASN A 1 98 ? -13.664 6.307 13.414 1.00 97.19 98 ASN A O 1
ATOM 793 N N . ARG A 1 99 ? -12.872 4.886 11.866 1.00 96.88 99 ARG A N 1
ATOM 794 C CA . ARG A 1 99 ? -11.478 4.842 12.351 1.00 96.88 99 ARG A CA 1
ATOM 795 C C . ARG A 1 99 ? -10.492 4.787 11.169 1.00 96.88 99 ARG A C 1
ATOM 797 O O . ARG A 1 99 ? -9.853 3.759 10.944 1.00 96.88 99 ARG A O 1
ATOM 804 N N . PRO A 1 100 ? -10.346 5.880 10.395 1.00 96.75 100 PRO A N 1
ATOM 805 C CA . PRO A 1 100 ? -9.537 5.892 9.173 1.00 96.75 100 PRO A CA 1
ATOM 806 C C . PRO A 1 100 ? -8.019 5.844 9.408 1.00 96.75 100 PRO A C 1
ATOM 808 O O . PRO A 1 100 ? -7.269 5.658 8.452 1.00 96.75 100 PRO A O 1
ATOM 811 N N . THR A 1 101 ? -7.560 6.030 10.648 1.00 97.06 101 THR A N 1
ATOM 812 C CA . THR A 1 101 ? -6.139 5.963 11.020 1.00 97.06 101 THR A CA 1
ATOM 813 C C . THR A 1 101 ? -5.610 4.532 11.061 1.00 97.06 101 THR A C 1
ATOM 815 O O . THR A 1 101 ? -4.414 4.332 10.893 1.00 97.06 101 THR A O 1
ATOM 818 N N . LEU A 1 102 ? -6.476 3.529 11.239 1.00 97.69 102 LEU A N 1
ATOM 819 C CA . LEU A 1 102 ? -6.090 2.121 11.253 1.00 97.69 102 LEU A CA 1
ATOM 820 C C . LEU A 1 102 ? -6.388 1.482 9.893 1.00 97.69 102 LEU A C 1
ATOM 822 O O . LEU A 1 102 ? -7.548 1.348 9.492 1.00 97.69 102 LEU A O 1
ATOM 826 N N . VAL A 1 103 ? -5.335 1.079 9.186 1.00 98.12 103 VAL A N 1
ATOM 827 C CA . VAL A 1 103 ? -5.420 0.575 7.813 1.00 98.12 103 VAL A CA 1
ATOM 828 C C . VAL A 1 103 ? -4.851 -0.837 7.728 1.00 98.12 103 VAL A C 1
ATOM 830 O O . VAL A 1 103 ? -3.689 -1.072 8.043 1.00 98.12 103 VAL A O 1
ATOM 833 N N . LEU A 1 104 ? -5.648 -1.779 7.229 1.00 98.25 104 LEU A N 1
ATOM 834 C CA . LEU A 1 104 ? -5.177 -3.095 6.806 1.00 98.25 104 LEU A CA 1
ATOM 835 C C . LEU A 1 104 ? -4.713 -3.000 5.350 1.00 98.25 104 LEU A C 1
ATOM 837 O O . LEU A 1 104 ? -5.501 -2.672 4.459 1.00 98.25 104 LEU A O 1
ATOM 841 N N . VAL A 1 105 ? -3.451 -3.315 5.090 1.00 98.31 105 VAL A N 1
ATOM 842 C CA . VAL A 1 105 ? -2.849 -3.272 3.756 1.00 98.31 105 VAL A CA 1
ATOM 843 C C . VAL A 1 105 ? -2.514 -4.685 3.304 1.00 98.31 105 VAL A C 1
ATOM 845 O O . VAL A 1 105 ? -1.837 -5.418 4.015 1.00 98.31 105 VAL A O 1
ATOM 848 N N . HIS A 1 106 ? -2.969 -5.061 2.109 1.00 98.38 106 HIS A N 1
ATOM 849 C CA . HIS A 1 106 ? -2.703 -6.363 1.499 1.00 98.38 106 HIS A CA 1
ATOM 850 C C . HIS A 1 106 ? -2.023 -6.180 0.138 1.00 98.38 106 HIS A C 1
ATOM 852 O O . HIS A 1 106 ? -2.559 -5.507 -0.754 1.00 98.38 106 HIS A O 1
ATOM 858 N N . TYR A 1 107 ? -0.855 -6.798 -0.014 1.00 98.56 107 TYR A N 1
ATOM 859 C CA . TYR A 1 107 ? -0.072 -6.838 -1.247 1.00 98.56 107 TYR A CA 1
ATOM 860 C C . TYR A 1 107 ? -0.390 -8.122 -2.011 1.00 98.56 107 TYR A C 1
ATOM 862 O O . TYR A 1 107 ? -0.276 -9.213 -1.467 1.00 98.56 107 TYR A O 1
ATOM 870 N N . ILE A 1 108 ? -0.817 -8.012 -3.267 1.00 98.56 108 ILE A N 1
ATOM 871 C CA . ILE A 1 108 ? -1.336 -9.140 -4.052 1.00 98.56 108 ILE A CA 1
ATOM 872 C C . ILE A 1 108 ? -0.604 -9.208 -5.389 1.00 98.56 108 ILE A C 1
ATOM 874 O O . ILE A 1 108 ? -0.526 -8.201 -6.097 1.00 98.56 108 ILE A O 1
ATOM 878 N N . GLY A 1 109 ? -0.166 -10.406 -5.776 1.00 98.00 109 GLY A N 1
ATOM 879 C CA . GLY A 1 109 ? 0.344 -10.686 -7.115 1.00 98.00 109 GLY A CA 1
ATOM 880 C C . GLY A 1 109 ? 1.827 -11.045 -7.138 1.00 98.00 109 GLY A C 1
ATOM 881 O O . GLY A 1 109 ? 2.206 -12.001 -6.482 1.00 98.00 109 GLY A O 1
ATOM 882 N N . ASP A 1 110 ? 2.629 -10.325 -7.918 1.00 98.12 110 ASP A N 1
ATOM 883 C CA . ASP A 1 110 ? 4.053 -10.610 -8.137 1.00 98.12 110 ASP A CA 1
ATOM 884 C C . ASP A 1 110 ? 4.877 -9.319 -8.061 1.00 98.12 110 ASP A C 1
ATOM 886 O O . ASP A 1 110 ? 4.828 -8.499 -8.975 1.00 98.12 110 ASP A O 1
ATOM 890 N N . GLU A 1 111 ? 5.625 -9.105 -6.980 1.00 97.75 111 GLU A N 1
ATOM 891 C CA . GLU A 1 111 ? 6.408 -7.880 -6.789 1.00 97.75 111 GLU A CA 1
ATOM 892 C C . GLU A 1 111 ? 7.581 -7.725 -7.768 1.00 97.75 111 GLU A C 1
ATOM 894 O O . GLU A 1 111 ? 8.062 -6.605 -7.964 1.00 97.75 111 GLU A O 1
ATOM 899 N N . THR A 1 112 ? 8.034 -8.810 -8.407 1.00 97.62 112 THR A N 1
ATOM 900 C CA . THR A 1 112 ? 9.223 -8.800 -9.279 1.00 97.62 112 THR A CA 1
ATOM 901 C C . THR A 1 112 ? 9.017 -7.975 -10.548 1.00 97.62 112 THR A C 1
ATOM 903 O O . THR A 1 112 ? 9.974 -7.503 -11.160 1.00 97.62 112 THR A O 1
ATOM 906 N N . ILE A 1 113 ? 7.758 -7.718 -10.914 1.00 96.56 113 ILE A N 1
ATOM 907 C CA . ILE A 1 113 ? 7.403 -6.857 -12.045 1.00 96.56 113 ILE A CA 1
ATOM 908 C C . ILE A 1 113 ? 7.713 -5.372 -11.807 1.00 96.56 113 ILE A C 1
ATOM 910 O O . ILE A 1 113 ? 7.617 -4.575 -12.745 1.00 96.56 113 ILE A O 1
ATOM 914 N N . TYR A 1 114 ? 8.024 -4.970 -10.571 1.00 96.56 114 TYR A N 1
ATOM 915 C CA . TYR A 1 114 ? 8.430 -3.604 -10.269 1.00 96.56 114 TYR A CA 1
ATOM 916 C C . TYR A 1 114 ? 9.914 -3.391 -10.564 1.00 96.56 114 TYR A C 1
ATOM 918 O O . TYR A 1 114 ? 10.789 -3.957 -9.914 1.00 96.56 114 TYR A O 1
ATOM 926 N N . THR A 1 115 ? 10.195 -2.485 -11.495 1.00 94.56 115 THR A N 1
ATOM 927 C CA . THR A 1 115 ? 11.546 -1.985 -11.747 1.00 94.56 115 THR A CA 1
ATOM 928 C C . THR A 1 115 ? 11.686 -0.599 -11.119 1.00 94.56 115 THR A C 1
ATOM 930 O O . THR A 1 115 ? 10.940 0.306 -11.512 1.00 94.56 115 THR A O 1
ATOM 933 N N . PRO A 1 116 ? 12.615 -0.399 -10.163 1.00 92.00 116 PRO A N 1
ATOM 934 C CA . PRO A 1 116 ? 12.893 0.918 -9.607 1.00 92.00 116 PRO A CA 1
ATOM 935 C C . PRO A 1 116 ? 13.224 1.912 -10.722 1.00 92.00 116 PRO A C 1
ATOM 937 O O . PRO A 1 116 ? 14.088 1.659 -11.558 1.00 92.00 116 PRO A O 1
ATOM 940 N N . MET A 1 117 ? 12.524 3.045 -10.746 1.00 85.25 117 MET A N 1
ATOM 941 C CA . MET A 1 117 ? 12.862 4.135 -11.656 1.00 85.25 117 MET A CA 1
ATOM 942 C C . MET A 1 117 ? 14.004 4.939 -11.041 1.00 85.25 117 MET A C 1
ATOM 944 O O . MET A 1 117 ? 13.952 5.263 -9.854 1.00 85.25 117 MET A O 1
ATOM 948 N N . ALA A 1 118 ? 15.017 5.282 -11.838 1.00 83.38 118 ALA A N 1
ATOM 949 C CA . ALA A 1 118 ? 16.054 6.206 -11.402 1.00 83.38 118 ALA A CA 1
ATOM 950 C C . ALA A 1 118 ? 15.393 7.532 -10.982 1.00 83.38 118 ALA A C 1
ATOM 952 O O . ALA A 1 118 ? 14.759 8.220 -11.786 1.00 83.38 118 ALA A O 1
ATOM 953 N N . HIS A 1 119 ? 15.470 7.856 -9.692 1.00 69.38 119 HIS A N 1
ATOM 954 C CA . HIS A 1 119 ? 14.956 9.105 -9.154 1.00 69.38 119 HIS A CA 1
ATOM 955 C C . HIS A 1 119 ? 16.049 10.156 -9.238 1.00 69.38 119 HIS A C 1
ATOM 957 O O . HIS A 1 119 ? 16.916 10.229 -8.376 1.00 69.38 119 HIS A O 1
ATOM 963 N N . GLY A 1 120 ? 15.993 10.989 -10.266 1.00 67.75 120 GLY A N 1
ATOM 964 C CA . GLY A 1 120 ? 16.858 12.153 -10.333 1.00 67.75 120 GLY A CA 1
ATOM 965 C C . GLY A 1 120 ? 17.255 12.463 -11.752 1.00 67.75 120 GLY A C 1
ATOM 966 O O . GLY A 1 120 ? 17.486 11.566 -12.555 1.00 67.75 120 GLY A O 1
ATOM 967 N N . LYS A 1 121 ? 17.317 13.764 -12.031 1.00 53.69 121 LYS A N 1
ATOM 968 C CA . LYS A 1 121 ? 18.031 14.308 -13.175 1.00 53.69 121 LYS A CA 1
ATOM 969 C C . LYS A 1 121 ? 19.383 13.602 -13.190 1.00 53.69 121 LYS A C 1
ATOM 971 O O . LYS A 1 121 ? 20.164 13.810 -12.264 1.00 53.69 121 LYS A O 1
ATOM 976 N N . SER A 1 122 ? 19.652 12.781 -14.201 1.00 55.91 122 SER A N 1
ATOM 977 C CA . SER A 1 122 ? 21.022 12.701 -14.676 1.00 55.91 122 SER A CA 1
ATOM 978 C C . SER A 1 122 ? 21.395 14.160 -14.892 1.00 55.91 122 SER A C 1
ATOM 980 O O . SER A 1 122 ? 20.819 14.830 -15.753 1.00 55.91 122 SER A O 1
ATOM 982 N N . ILE A 1 123 ? 22.199 14.713 -13.982 1.00 60.38 123 ILE A N 1
ATOM 983 C CA . ILE A 1 123 ? 22.933 15.927 -14.282 1.00 60.38 123 ILE A CA 1
ATOM 984 C C . ILE A 1 123 ? 23.672 15.497 -15.536 1.00 60.38 123 ILE A C 1
ATOM 986 O O . ILE A 1 123 ? 24.492 14.584 -15.485 1.00 60.38 123 ILE A O 1
ATOM 990 N N . HIS A 1 124 ? 23.214 15.988 -16.685 1.00 52.94 124 HIS A N 1
ATOM 991 C CA . HIS A 1 124 ? 24.039 15.924 -17.863 1.00 52.94 124 HIS A CA 1
ATOM 992 C C . HIS A 1 124 ? 25.262 16.714 -17.432 1.00 52.94 124 HIS A C 1
ATOM 994 O O . HIS A 1 124 ? 25.176 17.931 -17.279 1.00 52.94 124 HIS A O 1
ATOM 1000 N N . ASP A 1 125 ? 26.344 16.008 -17.113 1.00 59.84 125 ASP A N 1
ATOM 1001 C CA . ASP A 1 125 ? 27.660 16.587 -17.269 1.00 59.84 125 ASP A CA 1
ATOM 1002 C C . ASP A 1 125 ? 27.697 16.951 -18.750 1.00 59.84 125 ASP A C 1
ATOM 1004 O O . ASP A 1 125 ? 27.949 16.110 -19.612 1.00 59.84 125 ASP A O 1
ATOM 1008 N N . GLU A 1 126 ? 27.296 18.185 -19.061 1.00 61.88 126 GLU A N 1
ATOM 1009 C CA . GLU A 1 126 ? 27.704 18.848 -20.284 1.00 61.88 126 GLU A CA 1
ATOM 1010 C C . GLU A 1 126 ? 29.221 18.885 -20.175 1.00 61.88 126 GLU A C 1
ATOM 1012 O O . GLU A 1 126 ? 29.812 19.785 -19.580 1.00 61.88 126 GLU A O 1
ATOM 1017 N N . THR A 1 127 ? 29.851 17.816 -20.656 1.00 62.62 127 THR A N 1
ATOM 1018 C CA . THR A 1 127 ? 31.261 17.827 -20.975 1.00 62.62 127 THR A CA 1
ATOM 1019 C C . THR A 1 127 ? 31.364 18.900 -22.043 1.00 62.62 127 THR A C 1
ATOM 1021 O O . THR A 1 127 ? 31.003 18.684 -23.198 1.00 62.62 127 THR A O 1
ATOM 1024 N N . VAL A 1 128 ? 31.721 20.111 -21.620 1.00 65.56 128 VAL A N 1
ATOM 1025 C CA . VAL A 1 128 ? 32.204 21.153 -22.511 1.00 65.56 128 VAL A CA 1
ATOM 1026 C C . VAL A 1 128 ? 33.491 20.574 -23.080 1.00 65.56 128 VAL A C 1
ATOM 1028 O O . VAL A 1 128 ? 34.559 20.701 -22.487 1.00 65.56 128 VAL A O 1
ATOM 1031 N N . GLU A 1 129 ? 33.372 19.810 -24.163 1.00 62.88 129 GLU A N 1
ATOM 1032 C CA . GLU A 1 129 ? 34.506 19.498 -25.014 1.00 62.88 129 GLU A CA 1
ATOM 1033 C C . GLU A 1 129 ? 34.941 20.831 -25.619 1.00 62.88 129 GLU A C 1
ATOM 1035 O O . GLU A 1 129 ? 34.445 21.267 -26.657 1.00 62.88 129 GLU A O 1
ATOM 1040 N N . ASP A 1 130 ? 35.838 21.522 -24.915 1.00 60.84 130 ASP A N 1
ATOM 1041 C CA . ASP A 1 130 ? 36.682 22.532 -25.526 1.00 60.84 130 ASP A CA 1
ATOM 1042 C C . ASP A 1 130 ? 37.409 21.832 -26.675 1.00 60.84 130 ASP A C 1
ATOM 1044 O O . ASP A 1 130 ? 38.337 21.044 -26.466 1.00 60.84 130 ASP A O 1
ATOM 1048 N N . HIS A 1 131 ? 36.952 22.105 -27.899 1.00 54.41 131 HIS A N 1
ATOM 1049 C CA . HIS A 1 131 ? 37.651 21.805 -29.140 1.00 54.41 131 HIS A CA 1
ATOM 1050 C C . HIS A 1 131 ? 38.985 22.564 -29.151 1.00 54.41 131 HIS A C 1
ATOM 1052 O O . HIS A 1 131 ? 39.151 23.587 -29.811 1.00 54.41 131 HIS A O 1
ATOM 1058 N N . SER A 1 132 ? 39.945 22.068 -28.378 1.00 61.62 132 SER A N 1
ATOM 1059 C CA . SER A 1 132 ? 41.352 22.382 -28.532 1.00 61.62 132 SER A CA 1
ATOM 1060 C C . SER A 1 132 ? 41.937 21.326 -29.461 1.00 61.62 132 SER A C 1
ATOM 1062 O O . SER A 1 132 ? 42.211 20.191 -29.072 1.00 61.62 132 SER A O 1
ATOM 1064 N N . ASP A 1 133 ? 42.074 21.715 -30.728 1.00 60.19 133 ASP A N 1
ATOM 1065 C CA . ASP A 1 133 ? 42.835 21.004 -31.749 1.00 60.19 133 ASP A CA 1
ATOM 1066 C C . ASP A 1 133 ? 44.252 20.717 -31.230 1.00 60.19 133 ASP A C 1
ATOM 1068 O O . ASP A 1 133 ? 45.173 21.525 -31.358 1.00 60.19 133 ASP A O 1
ATOM 1072 N N . SER A 1 134 ? 44.444 19.541 -30.639 1.00 55.53 134 SER A N 1
ATOM 1073 C CA . SER A 1 134 ? 45.762 18.970 -30.397 1.00 55.53 134 SER A CA 1
ATOM 1074 C C . SER A 1 134 ? 45.844 17.632 -31.116 1.00 55.53 134 SER A C 1
ATOM 1076 O O . SER A 1 134 ? 45.304 16.600 -30.730 1.00 55.53 134 SER A O 1
ATOM 1078 N N . LYS A 1 135 ? 46.517 17.710 -32.256 1.00 60.88 135 LYS A N 1
ATOM 1079 C CA . LYS A 1 135 ? 46.951 16.611 -33.103 1.00 60.88 135 LYS A CA 1
ATOM 1080 C C . LYS A 1 135 ? 47.906 15.732 -32.284 1.00 60.88 135 LYS A C 1
ATOM 1082 O O . LYS A 1 135 ? 49.074 16.081 -32.141 1.00 60.88 135 LYS A O 1
ATOM 1087 N N . ILE A 1 136 ? 47.414 14.631 -31.718 1.00 51.47 136 ILE A N 1
ATOM 1088 C CA . ILE A 1 136 ? 48.249 13.636 -31.034 1.00 51.47 136 ILE A CA 1
ATOM 1089 C C . ILE A 1 136 ? 48.349 12.391 -31.911 1.00 51.47 136 ILE A C 1
ATOM 1091 O O . ILE A 1 136 ? 47.357 11.775 -32.295 1.00 51.47 136 ILE A O 1
ATOM 1095 N N . GLU A 1 137 ? 49.593 12.084 -32.257 1.00 55.16 137 GLU A N 1
ATOM 1096 C CA . GLU A 1 137 ? 50.016 10.973 -33.089 1.00 55.16 137 GLU A CA 1
ATOM 1097 C C . GLU A 1 137 ? 49.784 9.611 -32.422 1.00 55.16 137 GLU A C 1
ATOM 1099 O O . GLU A 1 137 ? 49.827 9.441 -31.203 1.00 55.16 137 GLU A O 1
ATOM 1104 N N . HIS A 1 138 ? 49.561 8.623 -33.283 1.00 51.81 138 HIS A N 1
ATOM 1105 C CA . HIS A 1 138 ? 49.357 7.221 -32.963 1.00 51.81 138 HIS A CA 1
ATOM 1106 C C . HIS A 1 138 ? 50.489 6.616 -32.119 1.00 51.81 138 HIS A C 1
ATOM 1108 O O . HIS A 1 138 ? 51.626 6.505 -32.576 1.00 51.81 138 HIS A O 1
ATOM 1114 N N . SER A 1 139 ? 50.141 6.056 -30.960 1.00 47.81 139 SER A N 1
ATOM 1115 C CA . SER A 1 139 ? 50.918 4.978 -30.341 1.00 47.81 139 SER A CA 1
ATOM 1116 C C . SER A 1 139 ? 50.014 3.781 -30.028 1.00 47.81 139 SER A C 1
ATOM 1118 O O . SER A 1 139 ? 48.864 3.919 -29.617 1.00 47.81 139 SER A O 1
ATOM 1120 N N . LYS A 1 140 ? 50.523 2.593 -30.369 1.00 58.53 140 LYS A N 1
ATOM 1121 C CA . LYS A 1 140 ? 49.836 1.294 -30.359 1.00 58.53 140 LYS A CA 1
ATOM 1122 C C . LYS A 1 140 ? 49.628 0.773 -28.928 1.00 58.53 140 LYS A C 1
ATOM 1124 O O . LYS A 1 140 ? 50.530 0.947 -28.111 1.00 58.53 140 LYS A O 1
ATOM 1129 N N . PRO A 1 141 ? 48.535 0.044 -28.640 1.00 50.09 141 PRO A N 1
ATOM 1130 C CA . PRO A 1 141 ? 48.383 -0.660 -27.375 1.00 50.09 141 PRO A CA 1
ATOM 1131 C C . PRO A 1 141 ? 49.113 -2.010 -27.404 1.00 50.09 141 PRO A C 1
ATOM 1133 O O . PRO A 1 141 ? 48.890 -2.843 -28.285 1.00 50.09 141 PRO A O 1
ATOM 1136 N N . THR A 1 142 ? 49.978 -2.211 -26.414 1.00 44.31 142 THR A N 1
ATOM 1137 C CA . THR A 1 142 ? 50.628 -3.486 -26.103 1.00 44.31 142 THR A CA 1
ATOM 1138 C C . THR A 1 142 ? 49.728 -4.284 -25.164 1.00 44.31 142 THR A C 1
ATOM 1140 O O . THR A 1 142 ? 49.355 -3.813 -24.094 1.00 44.31 142 THR A O 1
ATOM 1143 N N . THR A 1 143 ? 49.383 -5.494 -25.589 1.00 46.72 143 THR A N 1
ATOM 1144 C CA . THR A 1 143 ? 48.761 -6.562 -24.802 1.00 46.72 143 THR A CA 1
ATOM 1145 C C . THR A 1 143 ? 49.690 -7.052 -23.695 1.00 46.72 143 THR A C 1
ATOM 1147 O O . THR A 1 143 ? 50.823 -7.441 -23.976 1.00 46.72 143 THR A O 1
ATOM 1150 N N . SER A 1 144 ? 49.177 -7.134 -22.471 1.00 49.00 144 SER A N 1
ATOM 1151 C CA . SER A 1 144 ? 49.674 -8.072 -21.466 1.00 49.00 144 SER A CA 1
ATOM 1152 C C . SER A 1 144 ? 48.510 -8.610 -20.640 1.00 49.00 144 SER A C 1
ATOM 1154 O O . SER A 1 144 ? 47.779 -7.852 -20.001 1.00 49.00 144 SER A O 1
ATOM 1156 N N . ASP A 1 145 ? 48.375 -9.929 -20.712 1.00 52.62 145 ASP A N 1
ATOM 1157 C CA . ASP A 1 145 ? 47.654 -10.810 -19.803 1.00 52.62 145 ASP A CA 1
ATOM 1158 C C . ASP A 1 145 ? 48.058 -10.582 -18.332 1.00 52.62 145 ASP A C 1
ATOM 1160 O O . ASP A 1 145 ? 49.177 -10.141 -18.081 1.00 52.62 145 ASP A O 1
ATOM 1164 N N . GLU A 1 146 ? 47.178 -10.927 -17.375 1.00 47.69 146 GLU A N 1
ATOM 1165 C CA . GLU A 1 146 ? 47.453 -11.899 -16.288 1.00 47.69 146 GLU A CA 1
ATOM 1166 C C . GLU A 1 146 ? 46.504 -11.763 -15.054 1.00 47.69 146 GLU A C 1
ATOM 1168 O O . GLU A 1 146 ? 46.466 -10.744 -14.373 1.00 47.69 146 GLU A O 1
ATOM 1173 N N . LYS A 1 147 ? 45.790 -12.875 -14.783 1.00 44.59 147 LYS A N 1
ATOM 1174 C CA . LYS A 1 147 ? 45.340 -13.508 -13.510 1.00 44.59 147 LYS A CA 1
ATOM 1175 C C . LYS A 1 147 ? 44.379 -12.842 -12.504 1.00 44.59 147 LYS A C 1
ATOM 1177 O O . LYS A 1 147 ? 44.719 -11.947 -11.741 1.00 44.59 147 LYS A O 1
ATOM 1182 N N . ASP A 1 148 ? 43.218 -13.498 -12.391 1.00 44.19 148 ASP A N 1
ATOM 1183 C CA . ASP A 1 148 ? 42.642 -14.168 -11.205 1.00 44.19 148 ASP A CA 1
ATOM 1184 C C . ASP A 1 148 ? 43.141 -13.793 -9.793 1.00 44.19 148 ASP A C 1
ATOM 1186 O O . ASP A 1 148 ? 44.243 -14.173 -9.395 1.00 44.19 148 ASP A O 1
ATOM 1190 N N . SER A 1 149 ? 42.237 -13.240 -8.965 1.00 44.19 149 SER A N 1
ATOM 1191 C CA . SER A 1 149 ? 41.801 -13.806 -7.661 1.00 44.19 149 SER A CA 1
ATOM 1192 C C . SER A 1 149 ? 40.749 -12.917 -6.956 1.00 44.19 149 SER A C 1
ATOM 1194 O O . SER A 1 149 ? 40.708 -11.711 -7.202 1.00 44.19 149 SER A O 1
ATOM 1196 N N . PRO A 1 150 ? 39.885 -13.479 -6.079 1.00 55.28 150 PRO A N 1
ATOM 1197 C CA . PRO A 1 150 ? 38.714 -12.794 -5.532 1.00 55.28 150 PRO A CA 1
ATOM 1198 C C . PRO A 1 150 ? 39.023 -12.052 -4.223 1.00 55.28 150 PRO A C 1
ATOM 1200 O O . PRO A 1 150 ? 39.632 -12.609 -3.311 1.00 55.28 150 PRO A O 1
ATOM 1203 N N . ILE A 1 151 ? 38.525 -10.820 -4.092 1.00 41.75 151 ILE A N 1
ATOM 1204 C CA . ILE A 1 151 ? 38.540 -10.072 -2.829 1.00 41.75 151 ILE A CA 1
ATOM 1205 C C . ILE A 1 151 ? 37.109 -9.971 -2.297 1.00 41.75 151 ILE A C 1
ATOM 1207 O O . ILE A 1 151 ? 36.249 -9.291 -2.854 1.00 41.75 151 ILE A O 1
ATOM 1211 N N . ILE A 1 152 ? 36.884 -10.697 -1.205 1.00 44.75 152 ILE A N 1
ATOM 1212 C CA . ILE A 1 152 ? 35.773 -10.556 -0.264 1.00 44.75 152 ILE A CA 1
ATOM 1213 C C . ILE A 1 152 ? 36.104 -9.387 0.679 1.00 44.75 152 ILE A C 1
ATOM 1215 O O . ILE A 1 152 ? 37.270 -9.229 1.037 1.00 44.75 152 ILE A O 1
ATOM 1219 N N . ASN A 1 153 ? 35.061 -8.659 1.108 1.00 33.25 153 ASN A N 1
ATOM 1220 C CA . ASN A 1 153 ? 34.955 -7.650 2.187 1.00 33.25 153 ASN A CA 1
ATOM 1221 C C . ASN A 1 153 ? 34.550 -6.269 1.641 1.00 33.25 153 ASN A C 1
ATOM 1223 O O . ASN A 1 153 ? 35.137 -5.775 0.693 1.00 33.25 153 ASN A O 1
ATOM 1227 N N . THR A 1 154 ? 33.556 -5.556 2.168 1.00 34.03 154 THR A N 1
ATOM 1228 C CA . THR A 1 154 ? 32.759 -5.725 3.391 1.00 34.03 154 THR A CA 1
ATOM 1229 C C . THR A 1 154 ? 31.524 -4.837 3.261 1.00 34.03 154 THR A C 1
ATOM 1231 O O . THR A 1 154 ? 31.608 -3.726 2.740 1.00 34.03 154 THR A O 1
ATOM 1234 N N . MET A 1 155 ? 30.398 -5.335 3.770 1.00 38.00 155 MET A N 1
ATOM 1235 C CA . MET A 1 155 ? 29.191 -4.580 4.107 1.00 38.00 155 MET A CA 1
ATOM 1236 C C . MET A 1 155 ? 29.515 -3.214 4.725 1.00 38.00 155 MET A C 1
ATOM 1238 O O . MET A 1 155 ? 30.110 -3.138 5.797 1.00 38.00 155 MET A O 1
ATOM 1242 N N . PHE A 1 156 ? 29.032 -2.152 4.086 1.00 34.28 156 PHE A N 1
ATOM 1243 C CA . PHE A 1 156 ? 28.652 -0.923 4.769 1.00 34.28 156 PHE A CA 1
ATOM 1244 C C . PHE A 1 156 ? 27.178 -0.678 4.449 1.00 34.28 156 PHE A C 1
ATOM 1246 O O . PHE A 1 156 ? 26.830 -0.177 3.379 1.00 34.28 156 PHE A O 1
ATOM 1253 N N . ASP A 1 157 ? 26.314 -1.091 5.375 1.00 35.91 157 ASP A N 1
ATOM 1254 C CA . ASP A 1 157 ? 24.899 -0.742 5.379 1.00 35.91 157 ASP A CA 1
ATOM 1255 C C . ASP A 1 157 ? 24.767 0.771 5.585 1.00 35.91 157 ASP A C 1
ATOM 1257 O O . ASP A 1 157 ? 24.822 1.290 6.700 1.00 35.91 157 ASP A O 1
ATOM 1261 N N . PHE A 1 158 ? 24.599 1.500 4.486 1.00 36.34 158 PHE A N 1
ATOM 1262 C CA . PHE A 1 158 ? 24.092 2.864 4.527 1.00 36.34 158 PHE A CA 1
ATOM 1263 C C . PHE A 1 158 ? 22.562 2.808 4.624 1.00 36.34 158 PHE A C 1
ATOM 1265 O O . PHE A 1 158 ? 21.925 2.297 3.698 1.00 36.34 158 PHE A O 1
ATOM 1272 N N . PRO A 1 159 ? 21.926 3.355 5.678 1.00 41.41 159 PRO A N 1
ATOM 1273 C CA . PRO A 1 159 ? 20.481 3.494 5.677 1.00 41.41 159 PRO A CA 1
ATOM 1274 C C . PRO A 1 159 ? 20.081 4.504 4.598 1.00 41.41 159 PRO A C 1
ATOM 1276 O O . PRO A 1 159 ? 20.373 5.701 4.663 1.00 41.41 159 PRO A O 1
ATOM 1279 N N . ALA A 1 160 ? 19.429 3.974 3.568 1.00 42.59 160 ALA A N 1
ATOM 1280 C CA . ALA A 1 160 ? 18.892 4.716 2.450 1.00 42.59 160 ALA A CA 1
ATOM 1281 C C . ALA A 1 160 ? 17.817 5.717 2.909 1.00 42.59 160 ALA A C 1
ATOM 1283 O O . ALA A 1 160 ? 16.799 5.350 3.487 1.00 42.59 160 ALA A O 1
ATOM 1284 N N . PHE A 1 161 ? 18.064 6.980 2.568 1.00 47.81 161 PHE A N 1
ATOM 1285 C CA . PHE A 1 161 ? 17.095 7.988 2.136 1.00 47.81 161 PHE A CA 1
ATOM 1286 C C . PHE A 1 161 ? 15.815 8.146 2.981 1.00 47.81 161 PHE A C 1
ATOM 1288 O O . PHE A 1 161 ? 14.756 7.580 2.706 1.00 47.81 161 PHE A O 1
ATOM 1295 N N . VAL A 1 162 ? 15.903 9.027 3.977 1.00 46.47 162 VAL A N 1
ATOM 1296 C CA . VAL A 1 162 ? 14.775 9.514 4.776 1.00 46.47 162 VAL A CA 1
ATOM 1297 C C . VAL A 1 162 ? 13.888 10.413 3.902 1.00 46.47 162 VAL A C 1
ATOM 1299 O O . VAL A 1 162 ? 14.253 11.541 3.585 1.00 46.47 162 VAL A O 1
ATOM 1302 N N . SER A 1 163 ? 12.732 9.907 3.466 1.00 57.69 163 SER A N 1
ATOM 1303 C CA . SER A 1 163 ? 11.879 10.558 2.455 1.00 57.69 163 SER A CA 1
ATOM 1304 C C . SER A 1 163 ? 10.793 11.490 3.009 1.00 57.69 163 SER A C 1
ATOM 1306 O O . SER A 1 163 ? 9.997 12.020 2.237 1.00 57.69 163 SER A O 1
ATOM 1308 N N . SER A 1 164 ? 10.766 11.762 4.317 1.00 67.12 164 SER A N 1
ATOM 1309 C CA . SER A 1 164 ? 9.903 12.805 4.882 1.00 67.12 164 SER A CA 1
ATOM 1310 C C . SER A 1 164 ? 10.715 13.804 5.702 1.00 67.12 164 SER A C 1
ATOM 1312 O O . SER A 1 164 ? 11.585 13.425 6.487 1.00 67.12 164 SER A O 1
ATOM 1314 N N . GLN A 1 165 ? 10.423 15.101 5.538 1.00 63.12 165 GLN A N 1
ATOM 1315 C CA . GLN A 1 165 ? 11.054 16.165 6.333 1.00 63.12 165 GLN A CA 1
ATOM 1316 C C . GLN A 1 165 ? 10.874 15.927 7.841 1.00 63.12 165 GLN A C 1
ATOM 1318 O O . GLN A 1 165 ? 11.749 16.270 8.629 1.00 63.12 165 GLN A O 1
ATOM 1323 N N . HIS A 1 166 ? 9.775 15.277 8.235 1.00 60.25 166 HIS A N 1
ATOM 1324 C CA . HIS A 1 166 ? 9.497 14.905 9.618 1.00 60.25 166 HIS A CA 1
ATOM 1325 C C . HIS A 1 166 ? 10.426 13.797 10.134 1.00 60.25 166 HIS A C 1
ATOM 1327 O O . HIS A 1 166 ? 10.970 13.913 11.228 1.00 60.25 166 HIS A O 1
ATOM 1333 N N . ALA A 1 167 ? 10.669 12.751 9.339 1.00 61.88 167 ALA A N 1
ATOM 1334 C CA . ALA A 1 167 ? 11.603 11.694 9.712 1.00 61.88 167 ALA A CA 1
ATOM 1335 C C . ALA A 1 167 ? 13.054 12.206 9.747 1.00 61.88 167 ALA A C 1
ATOM 1337 O O . ALA A 1 167 ? 13.829 11.782 10.603 1.00 61.88 167 ALA A O 1
ATOM 1338 N N . LEU A 1 168 ? 13.405 13.171 8.883 1.00 61.56 168 LEU A N 1
ATOM 1339 C CA . LEU A 1 168 ? 14.708 13.837 8.929 1.00 61.56 168 LEU A CA 1
ATOM 1340 C C . LEU A 1 168 ? 14.836 14.700 10.191 1.00 61.56 168 LEU A C 1
ATOM 1342 O O . LEU A 1 168 ? 15.845 14.617 10.885 1.00 61.56 168 LEU A O 1
ATOM 1346 N N . ALA A 1 169 ? 13.804 15.478 10.532 1.00 65.12 169 ALA A N 1
ATOM 1347 C CA . ALA A 1 169 ? 13.785 16.280 11.753 1.00 65.12 169 ALA A CA 1
ATOM 1348 C C . ALA A 1 169 ? 13.923 15.404 13.008 1.00 65.12 169 ALA A C 1
ATOM 1350 O O . ALA A 1 169 ? 14.762 15.692 13.858 1.00 65.12 169 ALA A O 1
ATOM 1351 N N . LYS A 1 170 ? 13.185 14.289 13.079 1.00 66.69 170 LYS A N 1
ATOM 1352 C CA . LYS A 1 170 ? 13.265 13.338 14.193 1.00 66.69 170 LYS A CA 1
ATOM 1353 C C . LYS A 1 170 ? 14.654 12.701 14.309 1.00 66.69 170 LYS A C 1
ATOM 1355 O O . LYS A 1 170 ? 15.248 12.740 15.377 1.00 66.69 170 LYS A O 1
ATOM 1360 N N . TYR A 1 171 ? 15.226 12.223 13.201 1.00 67.19 171 TYR A N 1
ATOM 1361 C CA . TYR A 1 171 ? 16.587 11.672 13.187 1.00 67.19 171 TYR A CA 1
ATOM 1362 C C . TYR A 1 171 ? 17.643 12.697 13.637 1.00 67.19 171 TYR A C 1
ATOM 1364 O O . TYR A 1 171 ? 18.584 12.349 14.347 1.00 67.19 171 TYR A O 1
ATOM 1372 N N . THR A 1 172 ? 17.495 13.964 13.240 1.00 64.69 172 THR A N 1
ATOM 1373 C CA . THR A 1 172 ? 18.452 15.028 13.591 1.00 64.69 172 THR A CA 1
ATOM 1374 C C . THR A 1 172 ? 18.382 15.382 15.084 1.00 64.69 172 THR A C 1
ATOM 1376 O O . THR A 1 172 ? 19.419 15.647 15.692 1.00 64.69 172 THR A O 1
ATOM 1379 N N . VAL A 1 173 ? 17.185 15.337 15.683 1.00 65.00 173 VAL A N 1
ATOM 1380 C CA . VAL A 1 173 ? 16.982 15.514 17.132 1.00 65.00 173 VAL A CA 1
ATOM 1381 C C . VAL A 1 173 ? 17.525 14.313 17.914 1.00 65.00 173 VAL A C 1
ATOM 1383 O O . VAL A 1 173 ? 18.302 14.503 18.845 1.00 65.00 173 VAL A O 1
ATOM 1386 N N . ASP A 1 174 ? 17.190 13.089 17.498 1.00 63.31 174 ASP A N 1
ATOM 1387 C CA . ASP A 1 174 ? 17.534 11.857 18.224 1.00 63.31 174 ASP A CA 1
ATOM 1388 C C . ASP A 1 174 ? 19.051 11.562 18.244 1.00 63.31 174 ASP A C 1
ATOM 1390 O O . ASP A 1 174 ? 19.532 10.848 19.120 1.00 63.31 174 ASP A O 1
ATOM 1394 N N . ASN A 1 175 ? 19.827 12.124 17.307 1.00 64.94 175 ASN A N 1
ATOM 1395 C CA . ASN A 1 175 ? 21.278 11.902 17.196 1.00 64.94 175 ASN A CA 1
ATOM 1396 C C . ASN A 1 175 ? 22.141 13.080 17.693 1.00 64.94 175 ASN A C 1
ATOM 1398 O O . ASN A 1 175 ? 23.315 13.159 17.332 1.00 64.94 175 ASN A O 1
ATOM 1402 N N . ASN A 1 176 ? 21.590 14.007 18.489 1.00 65.88 176 ASN A N 1
ATOM 1403 C CA . ASN A 1 176 ? 22.313 15.181 19.017 1.00 65.88 176 ASN A CA 1
ATOM 1404 C C . ASN A 1 176 ? 23.009 16.039 17.938 1.00 65.88 176 ASN A C 1
ATOM 1406 O O . ASN A 1 176 ? 23.987 16.731 18.214 1.00 65.88 176 ASN A O 1
ATOM 1410 N N . LEU A 1 177 ? 22.505 16.032 16.700 1.00 65.88 177 LEU A N 1
ATOM 1411 C CA . LEU A 1 177 ? 23.072 16.826 15.602 1.00 65.88 177 LEU A CA 1
ATOM 1412 C C . LEU A 1 177 ? 22.604 18.287 15.630 1.00 65.88 177 LEU A C 1
ATOM 1414 O O . LEU A 1 177 ? 22.966 19.062 14.743 1.00 65.88 177 LEU A O 1
ATOM 1418 N N . ILE A 1 178 ? 21.800 18.656 16.632 1.00 67.12 178 ILE A N 1
ATOM 1419 C CA . ILE A 1 178 ? 21.265 19.996 16.835 1.00 67.12 178 ILE A CA 1
ATOM 1420 C C . ILE A 1 178 ? 21.696 20.516 18.202 1.00 67.12 178 ILE A C 1
ATOM 1422 O O . ILE A 1 178 ? 21.318 19.964 19.233 1.00 67.12 178 ILE A O 1
ATOM 1426 N N . THR A 1 179 ? 22.405 21.640 18.204 1.00 74.94 179 THR A N 1
ATOM 1427 C CA . THR A 1 179 ? 22.676 22.403 19.425 1.00 74.94 179 THR A CA 1
ATOM 1428 C C . THR A 1 179 ? 21.655 23.532 19.538 1.00 74.94 179 THR A C 1
ATOM 1430 O O . THR A 1 179 ? 21.545 24.369 18.637 1.00 74.94 179 THR A O 1
ATOM 1433 N N . LEU A 1 180 ? 20.902 23.565 20.641 1.00 63.22 180 LEU A N 1
ATOM 1434 C CA . LEU A 1 180 ? 20.098 24.730 21.014 1.00 63.22 180 LEU A CA 1
ATOM 1435 C C . LEU A 1 180 ? 21.047 25.843 21.465 1.00 63.22 180 LEU A C 1
ATOM 1437 O O . LEU A 1 180 ? 21.889 25.613 22.332 1.00 63.22 180 LEU A O 1
ATOM 1441 N N . VAL A 1 181 ? 20.889 27.045 20.914 1.00 79.25 181 VAL A N 1
ATOM 1442 C CA . VAL A 1 181 ? 21.590 28.249 21.377 1.00 79.25 181 VAL A CA 1
ATOM 1443 C C . VAL A 1 181 ? 20.567 29.133 22.100 1.00 79.25 181 VAL A C 1
ATOM 1445 O O . VAL A 1 181 ? 19.860 29.907 21.447 1.00 79.25 181 VAL A O 1
ATOM 1448 N N . PRO A 1 182 ? 20.437 29.025 23.440 1.00 58.91 182 PRO A N 1
ATOM 1449 C CA . PRO A 1 182 ? 19.333 29.642 24.180 1.00 58.91 182 PRO A CA 1
ATOM 1450 C C . PRO A 1 182 ? 19.322 31.166 24.079 1.00 58.91 182 PRO A C 1
ATOM 1452 O O . PRO A 1 182 ? 18.261 31.778 24.049 1.00 58.91 182 PRO A O 1
ATOM 1455 N N . SER A 1 183 ? 20.499 31.781 23.954 1.00 65.12 183 SER A N 1
ATOM 1456 C CA . SER A 1 183 ? 20.648 33.231 23.812 1.00 65.12 183 SER A CA 1
ATOM 1457 C C . SER A 1 183 ? 20.094 33.786 22.496 1.00 65.12 183 SER A C 1
ATOM 1459 O O . SER A 1 183 ? 19.899 34.994 22.391 1.00 65.12 183 SER A O 1
ATOM 1461 N N . GLN A 1 184 ? 19.839 32.932 21.500 1.00 71.69 184 GLN A N 1
ATOM 1462 C CA . GLN A 1 184 ? 19.371 33.333 20.170 1.00 71.69 184 GLN A CA 1
ATOM 1463 C C . GLN A 1 184 ? 18.021 32.716 19.786 1.00 71.69 184 GLN A C 1
ATOM 1465 O O . GLN A 1 184 ? 17.501 33.024 18.717 1.00 71.69 184 GLN A O 1
ATOM 1470 N N . GLY A 1 185 ? 17.452 31.839 20.623 1.00 78.12 185 GLY A N 1
ATOM 1471 C CA . GLY A 1 185 ? 16.212 31.123 20.303 1.00 78.12 185 GLY A CA 1
ATOM 1472 C C . GLY A 1 185 ? 16.306 30.286 19.020 1.00 78.12 185 GLY 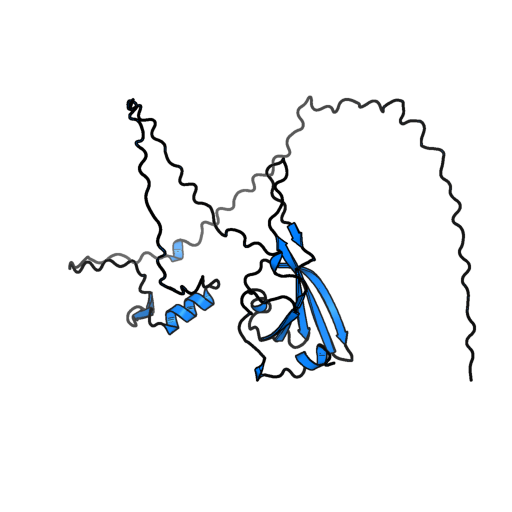A C 1
ATOM 1473 O O . GLY A 1 185 ? 15.308 30.126 18.321 1.00 78.12 185 GLY A O 1
ATOM 1474 N N . ALA A 1 186 ? 17.503 29.796 18.683 1.00 68.69 186 ALA A N 1
ATOM 1475 C CA . ALA A 1 186 ? 17.795 29.135 17.415 1.00 68.69 186 ALA A CA 1
ATOM 1476 C C . ALA A 1 186 ? 18.422 27.744 17.609 1.00 68.69 186 ALA A C 1
ATOM 1478 O O . ALA A 1 186 ? 19.030 27.445 18.640 1.00 68.69 186 ALA A O 1
ATOM 1479 N N . PHE A 1 187 ? 18.288 26.910 16.577 1.00 71.88 187 PHE A N 1
ATOM 1480 C CA . PHE A 1 187 ? 18.829 25.556 16.496 1.00 71.88 187 PHE A CA 1
ATOM 1481 C C . PHE A 1 187 ? 19.900 25.500 15.402 1.00 71.88 187 PHE A C 1
ATOM 1483 O O . PHE A 1 187 ? 19.624 25.862 14.257 1.00 71.88 187 PHE A O 1
ATOM 1490 N N . ILE A 1 188 ? 21.109 25.045 15.735 1.00 71.31 188 ILE A N 1
ATOM 1491 C CA . ILE A 1 188 ? 22.201 24.884 14.763 1.00 71.31 188 ILE A CA 1
ATOM 1492 C C . ILE A 1 188 ? 22.379 23.399 14.469 1.00 71.31 188 ILE A C 1
ATOM 1494 O O . ILE A 1 188 ? 22.747 22.635 15.358 1.00 71.31 188 ILE A O 1
ATOM 1498 N N . GLY A 1 189 ? 22.135 23.002 13.218 1.00 69.56 189 GLY A N 1
ATOM 1499 C CA . GLY A 1 189 ? 22.452 21.664 12.728 1.00 69.56 189 GLY A CA 1
ATOM 1500 C C . GLY A 1 189 ? 23.922 21.565 12.317 1.00 69.56 189 GLY A C 1
ATOM 1501 O O . GLY A 1 189 ? 24.367 22.335 11.462 1.00 69.56 189 GLY A O 1
ATOM 1502 N N . GLN A 1 190 ? 24.683 20.623 12.880 1.00 60.06 190 GLN A N 1
ATOM 1503 C CA . GLN A 1 190 ? 26.047 20.343 12.416 1.00 60.06 190 GLN A CA 1
ATOM 1504 C C . GLN A 1 190 ? 26.009 19.626 11.056 1.00 60.06 190 GLN A C 1
ATOM 1506 O O . GLN A 1 190 ? 25.916 18.402 10.964 1.00 60.06 190 GLN A O 1
ATOM 1511 N N . GLY A 1 191 ? 26.071 20.392 9.967 1.00 51.41 191 GLY A N 1
ATOM 1512 C CA . GLY A 1 191 ? 26.285 19.841 8.629 1.00 51.41 191 GLY A CA 1
ATOM 1513 C C . GLY A 1 191 ? 27.706 19.283 8.480 1.00 51.41 191 GLY A C 1
ATOM 1514 O O . GLY A 1 191 ? 28.671 19.914 8.904 1.00 51.41 191 GLY A O 1
ATOM 1515 N N . ARG A 1 192 ? 27.860 18.128 7.818 1.00 49.97 192 ARG A N 1
ATOM 1516 C CA . ARG A 1 192 ? 29.143 17.413 7.609 1.00 49.97 192 ARG A CA 1
ATOM 1517 C C . ARG A 1 192 ? 30.190 18.136 6.729 1.00 49.97 192 ARG A C 1
ATOM 1519 O O . ARG A 1 192 ? 31.175 17.519 6.351 1.00 49.97 192 ARG A O 1
ATOM 1526 N N . ASN A 1 193 ? 30.020 19.426 6.431 1.00 49.38 193 ASN A N 1
ATOM 1527 C CA . ASN A 1 193 ? 30.921 20.204 5.565 1.00 49.38 193 ASN A CA 1
ATOM 1528 C C . ASN A 1 193 ? 31.602 21.394 6.268 1.00 49.38 193 ASN A C 1
ATOM 1530 O O . ASN A 1 193 ? 32.081 22.311 5.601 1.00 49.38 193 ASN A O 1
ATOM 1534 N N . ALA A 1 194 ? 31.671 21.413 7.601 1.00 42.75 194 ALA A N 1
ATOM 1535 C CA . ALA A 1 194 ? 32.390 22.465 8.313 1.00 42.75 194 ALA A CA 1
ATOM 1536 C C . ALA A 1 194 ? 33.899 22.154 8.373 1.00 42.75 194 ALA A C 1
ATOM 1538 O O . ALA A 1 194 ? 34.365 21.438 9.257 1.00 42.75 194 ALA A O 1
ATOM 1539 N N . LYS A 1 195 ? 34.680 22.724 7.444 1.00 44.16 195 LYS A N 1
ATOM 1540 C CA . LYS A 1 195 ? 36.114 22.963 7.675 1.00 44.16 195 LYS A CA 1
ATOM 1541 C C . LYS A 1 195 ? 36.227 23.958 8.831 1.00 44.16 195 LYS A C 1
ATOM 1543 O O . LYS A 1 195 ? 35.867 25.121 8.683 1.00 44.16 195 LYS A O 1
ATOM 1548 N N . ILE A 1 196 ? 36.688 23.485 9.984 1.00 38.75 196 ILE A N 1
ATOM 1549 C CA . ILE A 1 196 ? 36.960 24.324 11.152 1.00 38.75 196 ILE A CA 1
ATOM 1550 C C . ILE A 1 196 ? 38.238 25.120 10.861 1.00 38.75 196 ILE A C 1
ATOM 1552 O O . ILE A 1 196 ? 39.344 24.611 11.015 1.00 38.75 196 ILE A O 1
ATOM 1556 N N . SER A 1 197 ? 38.092 26.366 10.415 1.00 38.97 197 SER A N 1
ATOM 1557 C CA . SER A 1 197 ? 39.151 27.373 10.493 1.00 38.97 197 SER A CA 1
ATOM 1558 C C . SER A 1 197 ? 38.948 28.182 11.773 1.00 38.97 197 SER A C 1
ATOM 1560 O O . SER A 1 197 ? 38.035 29.001 11.861 1.00 38.97 197 SER A O 1
ATOM 1562 N N . ILE A 1 198 ? 39.782 27.906 12.777 1.00 43.69 198 ILE A N 1
ATOM 1563 C CA . ILE A 1 198 ? 39.931 28.718 13.989 1.00 43.69 198 ILE A CA 1
ATOM 1564 C C . ILE A 1 198 ? 40.757 29.949 13.606 1.00 43.69 198 ILE A C 1
ATOM 1566 O O . ILE A 1 198 ? 41.903 29.814 13.187 1.00 43.69 198 ILE A O 1
ATOM 1570 N N . GLY A 1 199 ? 40.171 31.136 13.737 1.00 36.78 199 GLY A N 1
ATOM 1571 C CA . GLY A 1 199 ? 40.845 32.413 13.511 1.00 36.78 199 GLY A CA 1
ATOM 1572 C C . GLY A 1 199 ? 39.923 33.574 13.873 1.00 36.78 199 GLY A C 1
ATOM 1573 O O . GLY A 1 199 ? 38.795 33.637 13.393 1.00 36.78 199 GLY A O 1
ATOM 1574 N N . GLN A 1 200 ? 40.390 34.427 14.781 1.00 43.28 200 GLN A N 1
ATOM 1575 C CA . GLN A 1 200 ? 39.719 35.620 15.304 1.00 43.28 200 GLN A CA 1
ATOM 1576 C C . GLN A 1 200 ? 39.417 36.667 14.217 1.00 43.28 200 GLN A C 1
ATOM 1578 O O . GLN A 1 200 ? 40.075 36.675 13.185 1.00 43.28 200 GLN A O 1
ATOM 1583 N N . GLU A 1 201 ? 38.442 37.547 14.484 1.00 44.88 201 GLU A N 1
ATOM 1584 C CA . GLU A 1 201 ? 38.538 39.028 14.500 1.00 44.88 201 GLU A CA 1
ATOM 1585 C C . GLU A 1 201 ? 37.137 39.612 14.857 1.00 44.88 201 GLU A C 1
ATOM 1587 O O . GLU A 1 201 ? 36.116 38.999 14.519 1.00 44.88 201 GLU A O 1
ATOM 1592 N N . PRO A 1 202 ? 37.030 40.765 15.552 1.00 56.78 202 PRO A N 1
ATOM 1593 C CA . PRO A 1 202 ? 35.757 41.363 15.939 1.00 56.78 202 PRO A CA 1
ATOM 1594 C C . PRO A 1 202 ? 35.240 42.273 14.818 1.00 56.78 202 PRO A C 1
ATOM 1596 O O . PRO A 1 202 ? 35.849 43.291 14.504 1.00 56.78 202 PRO A O 1
ATOM 1599 N N . ILE A 1 203 ? 34.096 41.931 14.217 1.00 43.28 203 ILE A N 1
ATOM 1600 C CA . ILE A 1 203 ? 33.487 42.752 13.162 1.00 43.28 203 ILE A CA 1
ATOM 1601 C C . ILE A 1 203 ? 32.181 43.379 13.648 1.00 43.28 203 ILE A C 1
ATOM 1603 O O . ILE A 1 203 ? 31.323 42.748 14.263 1.00 43.28 203 ILE A O 1
ATOM 1607 N N . GLU A 1 204 ? 32.104 44.670 13.358 1.00 50.72 204 GLU A N 1
ATOM 1608 C CA . GLU A 1 204 ? 31.213 45.700 13.858 1.00 50.72 204 GLU A CA 1
ATOM 1609 C C . GLU A 1 204 ? 29.721 45.496 13.560 1.00 50.72 204 GLU A C 1
ATOM 1611 O O . GLU A 1 204 ? 29.308 44.746 12.673 1.00 50.72 204 GLU A O 1
ATOM 1616 N N . LYS A 1 205 ? 28.923 46.264 14.315 1.00 51.34 205 LYS A N 1
ATOM 1617 C CA . LYS A 1 205 ? 27.474 46.476 14.204 1.00 51.34 205 LYS A CA 1
ATOM 1618 C C . LYS A 1 205 ? 26.990 46.416 12.751 1.00 51.34 205 LYS A C 1
ATOM 1620 O O . LYS A 1 205 ? 27.128 47.380 12.001 1.00 51.34 205 LYS A O 1
ATOM 1625 N N . ARG A 1 206 ? 26.332 45.315 12.386 1.00 41.31 206 ARG A N 1
ATOM 1626 C CA . ARG A 1 206 ? 25.547 45.230 11.152 1.00 41.31 206 ARG A CA 1
ATOM 1627 C C . ARG A 1 206 ? 24.064 45.267 11.476 1.00 41.31 206 ARG A C 1
ATOM 1629 O O . ARG A 1 206 ? 23.554 44.535 12.319 1.00 41.31 206 ARG A O 1
ATOM 1636 N N . THR A 1 207 ? 23.419 46.204 10.806 1.00 46.75 207 THR A N 1
ATOM 1637 C CA . THR A 1 207 ? 21.998 46.509 10.801 1.00 46.75 207 THR A CA 1
ATOM 1638 C C . THR A 1 207 ? 21.150 45.263 10.556 1.00 46.75 207 THR A C 1
ATOM 1640 O O . THR A 1 207 ? 21.406 44.478 9.646 1.00 46.75 207 THR A O 1
ATOM 1643 N N . LEU A 1 208 ? 20.108 45.116 11.377 1.00 43.78 208 LEU A N 1
ATOM 1644 C CA . LEU A 1 208 ? 19.014 44.164 11.203 1.00 43.78 208 LEU A CA 1
ATOM 1645 C C . LEU A 1 208 ? 18.425 44.296 9.792 1.00 43.78 208 LEU A C 1
ATOM 1647 O O . LEU A 1 208 ? 17.733 45.268 9.487 1.00 43.78 208 LEU A O 1
ATOM 1651 N N . ILE A 1 209 ? 18.665 43.303 8.938 1.00 47.16 209 ILE A N 1
ATOM 1652 C CA . ILE A 1 209 ? 17.912 43.148 7.695 1.00 47.16 209 ILE A CA 1
ATOM 1653 C C . ILE A 1 209 ? 16.571 42.522 8.073 1.00 47.16 209 ILE A C 1
ATOM 1655 O O . ILE A 1 209 ? 16.485 41.351 8.440 1.00 47.16 209 ILE A O 1
ATOM 1659 N N . ASN A 1 210 ? 15.515 43.328 8.012 1.00 50.81 210 ASN A N 1
ATOM 1660 C CA . ASN A 1 210 ? 14.152 42.884 8.254 1.00 50.81 210 ASN A CA 1
ATOM 1661 C C . ASN A 1 210 ? 13.665 42.050 7.053 1.00 50.81 210 ASN A C 1
ATOM 1663 O O . ASN A 1 210 ? 13.268 42.588 6.019 1.00 50.81 210 ASN A O 1
ATOM 1667 N N . LEU A 1 211 ? 13.703 40.720 7.188 1.00 49.69 211 LEU A N 1
ATOM 1668 C CA . LEU A 1 211 ? 13.250 39.765 6.165 1.00 49.69 211 LEU A CA 1
ATOM 1669 C C . LEU A 1 211 ? 11.729 39.838 5.897 1.00 49.69 211 LEU A C 1
ATOM 1671 O O . LEU A 1 211 ? 11.253 39.253 4.925 1.00 49.69 211 LEU A O 1
ATOM 1675 N N . GLY A 1 212 ? 10.968 40.607 6.689 1.00 48.91 212 GLY A N 1
ATOM 1676 C CA . GLY A 1 212 ? 9.535 40.854 6.488 1.00 48.91 212 GLY A CA 1
ATOM 1677 C C . GLY A 1 212 ? 9.182 41.659 5.228 1.00 48.91 212 GLY A C 1
ATOM 1678 O O . GLY A 1 212 ? 8.007 41.758 4.878 1.00 48.91 212 GLY A O 1
ATOM 1679 N N . LEU A 1 213 ? 10.175 42.205 4.515 1.00 46.12 213 LEU A N 1
ATOM 1680 C CA . LEU A 1 213 ? 9.978 42.889 3.229 1.00 46.12 213 LEU A CA 1
ATOM 1681 C C . LEU A 1 213 ? 10.180 41.981 2.001 1.00 46.12 213 LEU A C 1
ATOM 1683 O O . LEU A 1 213 ? 9.893 42.407 0.885 1.00 46.12 213 LEU A O 1
ATOM 1687 N N . LEU A 1 214 ? 10.616 40.726 2.173 1.00 46.28 214 LEU A N 1
ATOM 1688 C CA . LEU A 1 214 ? 10.814 39.792 1.049 1.00 46.28 214 LEU A CA 1
ATOM 1689 C C . LEU A 1 214 ? 9.541 39.036 0.636 1.00 46.28 214 LEU A C 1
ATOM 1691 O O . LEU A 1 214 ? 9.489 38.432 -0.435 1.00 46.28 214 LEU A O 1
ATOM 1695 N N . THR A 1 215 ? 8.467 39.114 1.420 1.00 51.19 215 THR A N 1
ATOM 1696 C CA . THR A 1 215 ? 7.159 38.555 1.059 1.00 51.19 215 THR A CA 1
ATOM 1697 C C . THR A 1 215 ? 6.296 39.606 0.378 1.00 51.19 215 THR A C 1
ATOM 1699 O O . THR A 1 215 ? 5.412 40.168 1.018 1.00 51.19 215 THR A O 1
ATOM 1702 N N . LYS A 1 216 ? 6.560 39.891 -0.903 1.00 55.69 216 LYS A N 1
ATOM 1703 C CA . LYS A 1 216 ? 5.593 40.444 -1.882 1.00 55.69 216 LYS A CA 1
ATOM 1704 C C . LYS A 1 216 ? 6.266 40.652 -3.241 1.00 55.69 216 LYS A C 1
ATOM 1706 O O . LYS A 1 216 ? 6.339 41.753 -3.751 1.00 55.69 216 LYS A O 1
ATOM 1711 N N . ASN A 1 217 ? 6.697 39.561 -3.864 1.00 47.94 217 ASN A N 1
ATOM 1712 C CA . ASN A 1 217 ? 6.814 39.502 -5.320 1.00 47.94 217 ASN A CA 1
ATOM 1713 C C . ASN A 1 217 ? 6.081 38.258 -5.831 1.00 47.94 217 ASN A C 1
ATOM 1715 O O . ASN A 1 217 ? 6.607 37.455 -6.594 1.00 47.94 217 ASN A O 1
ATOM 1719 N N . ASN A 1 218 ? 4.802 38.142 -5.454 1.00 47.84 218 ASN A N 1
ATOM 1720 C CA . ASN A 1 218 ? 3.812 37.565 -6.359 1.00 47.84 218 ASN A CA 1
ATOM 1721 C C . ASN A 1 218 ? 3.656 38.558 -7.518 1.00 47.84 218 ASN A C 1
ATOM 1723 O O . ASN A 1 218 ? 2.699 39.331 -7.585 1.00 47.84 218 ASN A O 1
ATOM 1727 N N . SER A 1 219 ? 4.654 38.570 -8.405 1.00 51.25 219 SER A N 1
ATOM 1728 C CA . SER A 1 219 ? 4.479 39.076 -9.755 1.00 51.25 219 SER A CA 1
ATOM 1729 C C . SER A 1 219 ? 3.338 38.257 -10.331 1.00 51.25 219 SER A C 1
ATOM 1731 O O . SER A 1 219 ? 3.495 37.075 -10.646 1.00 51.25 219 SER A O 1
ATOM 1733 N N . LYS A 1 220 ? 2.150 38.867 -10.358 1.00 52.62 220 LYS A N 1
ATOM 1734 C CA . LYS A 1 220 ? 1.041 38.415 -11.180 1.00 52.62 220 LYS A CA 1
ATOM 1735 C C . LYS A 1 220 ? 1.650 38.244 -12.562 1.00 52.62 220 LYS A C 1
ATOM 1737 O O . LYS A 1 220 ? 1.928 39.236 -13.235 1.00 52.62 220 LYS A O 1
ATOM 1742 N N . ARG A 1 221 ? 1.924 37.000 -12.960 1.00 51.16 221 ARG A N 1
ATOM 1743 C CA . ARG A 1 221 ? 2.142 36.693 -14.365 1.00 51.16 221 ARG A CA 1
ATOM 1744 C C . ARG A 1 221 ? 0.869 37.179 -15.027 1.00 51.16 221 ARG A C 1
ATOM 1746 O O . ARG A 1 221 ? -0.178 36.575 -14.839 1.00 51.16 221 ARG A O 1
ATOM 1753 N N . VAL A 1 222 ? 0.956 38.333 -15.683 1.00 57.00 222 VAL A N 1
ATOM 1754 C CA . VAL A 1 222 ? -0.074 38.806 -16.593 1.00 57.00 222 VAL A CA 1
ATOM 1755 C C . VAL A 1 222 ? -0.293 37.630 -17.513 1.00 57.00 222 VAL A C 1
ATOM 1757 O O . VAL A 1 222 ? 0.645 37.212 -18.198 1.00 57.00 222 VAL A O 1
ATOM 1760 N N . ASP A 1 223 ? -1.477 37.036 -17.414 1.00 53.72 223 ASP A N 1
ATOM 1761 C CA . ASP A 1 223 ? -1.895 35.941 -18.256 1.00 53.72 223 ASP A CA 1
ATOM 1762 C C . ASP A 1 223 ? -1.536 36.334 -19.683 1.00 53.72 223 ASP A C 1
ATOM 1764 O O . ASP A 1 223 ? -2.139 37.232 -20.281 1.00 53.72 223 ASP A O 1
ATOM 1768 N N . LYS A 1 224 ? -0.494 35.694 -20.227 1.00 56.91 224 LYS A N 1
ATOM 1769 C CA . LYS A 1 224 ? -0.304 35.643 -21.665 1.00 56.91 224 LYS A CA 1
ATOM 1770 C C . LYS A 1 224 ? -1.526 34.885 -22.131 1.00 56.91 224 LYS A C 1
ATOM 1772 O O . LYS A 1 224 ? -1.518 33.656 -22.122 1.00 56.91 224 LYS A O 1
ATOM 1777 N N . LYS A 1 225 ? -2.589 35.637 -22.445 1.00 57.81 225 LYS A N 1
ATOM 1778 C CA . LYS A 1 225 ? -3.750 35.183 -23.199 1.00 57.81 225 LYS A CA 1
ATOM 1779 C C . LYS A 1 225 ? -3.186 34.224 -24.226 1.00 57.81 225 LYS A C 1
ATOM 1781 O O . LYS A 1 225 ? -2.401 34.645 -25.076 1.00 57.81 225 LYS A O 1
ATOM 1786 N N . SER A 1 226 ? -3.481 32.940 -24.052 1.00 56.59 226 SER A N 1
ATOM 1787 C CA . SER A 1 226 ? -3.148 31.902 -25.010 1.00 56.59 226 SER A 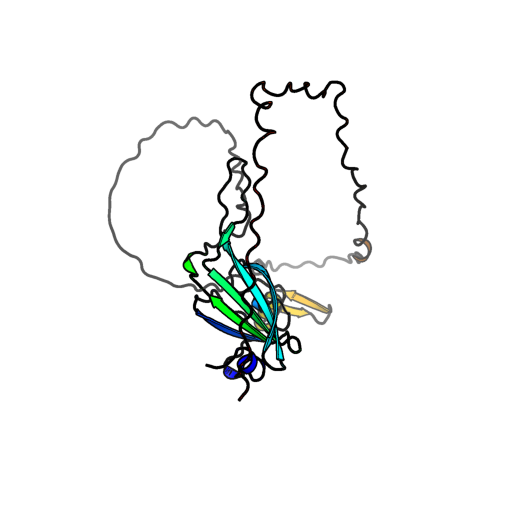CA 1
ATOM 1788 C C . SER A 1 226 ? -3.604 32.434 -26.355 1.00 56.59 226 SER A C 1
ATOM 1790 O O . SER A 1 226 ? -4.810 32.568 -26.581 1.00 56.59 226 SER A O 1
ATOM 1792 N N . GLY A 1 227 ? -2.651 32.876 -27.175 1.00 54.88 227 GLY A N 1
ATOM 1793 C CA . GLY A 1 227 ? -2.957 33.456 -28.463 1.00 54.88 227 GLY A CA 1
ATOM 1794 C C . GLY A 1 227 ? -3.725 32.392 -29.217 1.00 54.88 227 GLY A C 1
ATOM 1795 O O . GLY A 1 227 ? -3.155 31.360 -29.571 1.00 54.88 227 GLY A O 1
ATOM 1796 N N . LYS A 1 228 ? -5.030 32.603 -29.411 1.00 59.88 228 LYS A N 1
ATOM 1797 C CA . LYS A 1 228 ? -5.746 31.915 -30.476 1.00 59.88 228 LYS A CA 1
ATOM 1798 C C . LYS A 1 228 ? -4.928 32.230 -31.718 1.00 59.88 228 LYS A C 1
ATOM 1800 O O . LYS A 1 228 ? -4.850 33.396 -32.101 1.00 59.88 228 LYS A O 1
ATOM 1805 N N . LYS A 1 229 ? -4.235 31.227 -32.266 1.00 67.62 229 LYS A N 1
ATOM 1806 C CA . LYS A 1 229 ? -3.611 31.349 -33.580 1.00 67.62 229 LYS A CA 1
ATOM 1807 C C . LYS A 1 229 ? -4.724 31.843 -34.498 1.00 67.62 229 LYS A C 1
ATOM 1809 O O . LYS A 1 229 ? -5.721 31.143 -34.658 1.00 67.62 229 LYS A O 1
ATOM 1814 N N . GLN A 1 230 ? -4.611 33.074 -34.989 1.00 69.31 230 GLN A N 1
ATOM 1815 C CA . GLN A 1 230 ? -5.467 33.518 -36.078 1.00 69.31 230 GLN A CA 1
ATOM 1816 C C . GLN A 1 230 ? -5.245 32.519 -37.216 1.00 69.31 230 GLN A C 1
ATOM 1818 O O . GLN A 1 230 ? -4.089 32.200 -37.513 1.00 69.31 230 GLN A O 1
ATOM 1823 N N . LEU A 1 231 ? -6.330 31.968 -37.774 1.00 69.25 231 LEU A N 1
ATOM 1824 C CA . LEU A 1 231 ? -6.231 31.189 -39.004 1.00 69.25 231 LEU A CA 1
ATOM 1825 C C . LEU A 1 231 ? -5.497 32.055 -40.022 1.00 69.25 231 LEU A C 1
ATOM 1827 O O . LEU A 1 231 ? -5.810 33.242 -40.168 1.00 69.25 231 LEU A O 1
ATOM 1831 N N . ARG A 1 232 ? -4.492 31.485 -40.688 1.00 76.38 232 ARG A N 1
ATOM 1832 C CA . ARG A 1 232 ? -3.858 32.196 -41.794 1.00 76.38 232 ARG A CA 1
ATOM 1833 C C . ARG A 1 232 ? -4.935 32.417 -42.847 1.00 76.38 232 ARG A C 1
ATOM 1835 O O . ARG A 1 232 ? -5.789 31.562 -43.050 1.00 76.38 232 ARG A O 1
ATOM 1842 N N . GLN A 1 233 ? -4.881 33.550 -43.537 1.00 79.06 233 GLN A N 1
ATOM 1843 C CA . GLN A 1 233 ? -5.886 33.938 -44.534 1.00 79.06 233 GLN A CA 1
ATOM 1844 C C . GLN A 1 233 ? -6.018 32.930 -45.701 1.00 79.06 233 GLN A C 1
ATOM 1846 O O . GLN A 1 233 ? -6.970 33.011 -46.467 1.00 79.06 233 GLN A O 1
ATOM 1851 N N . ASN A 1 234 ? -5.104 31.951 -45.781 1.00 79.06 234 A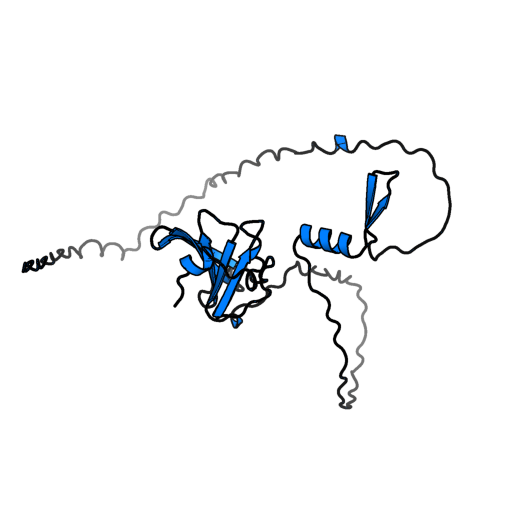SN A N 1
ATOM 1852 C CA . ASN A 1 234 ? -5.066 30.876 -46.770 1.00 79.06 234 ASN A CA 1
ATOM 1853 C C . ASN A 1 234 ? -5.179 29.457 -46.161 1.00 79.06 234 ASN A C 1
ATOM 1855 O O . ASN A 1 234 ? -4.948 28.491 -46.881 1.00 79.06 234 ASN A O 1
ATOM 1859 N N . ASP A 1 235 ? -5.522 29.299 -44.874 1.00 76.50 235 ASP A N 1
ATOM 1860 C CA . ASP A 1 235 ? -5.841 27.987 -44.269 1.00 76.50 235 ASP A CA 1
ATOM 1861 C C . ASP A 1 235 ? -7.295 27.587 -44.604 1.00 76.50 235 ASP A C 1
ATOM 1863 O O . ASP A 1 235 ? -8.120 27.356 -43.720 1.00 76.50 235 ASP A O 1
ATOM 1867 N N . TYR A 1 236 ? -7.637 27.559 -45.894 1.00 79.56 236 TYR A N 1
ATOM 1868 C CA . TYR A 1 236 ? -8.844 26.872 -46.345 1.00 79.56 236 TYR A CA 1
ATOM 1869 C C . TYR A 1 236 ? -8.519 25.384 -46.395 1.00 79.56 236 TYR A C 1
ATOM 1871 O O . TYR A 1 236 ? -7.647 24.973 -47.161 1.00 79.56 236 TYR A O 1
ATOM 1879 N N . ASP A 1 237 ? -9.205 24.583 -45.578 1.00 77.31 237 ASP A N 1
ATOM 1880 C CA . ASP A 1 237 ? -9.173 23.135 -45.751 1.00 77.31 237 ASP A CA 1
ATOM 1881 C C . ASP A 1 237 ? -9.634 22.839 -47.187 1.00 77.31 237 ASP A C 1
ATOM 1883 O O . ASP A 1 237 ? -10.714 23.300 -47.582 1.00 77.31 237 ASP A O 1
ATOM 1887 N N . PRO A 1 238 ? -8.826 22.139 -48.007 1.00 78.69 238 PRO A N 1
ATOM 1888 C CA . PRO A 1 238 ? -9.264 21.750 -49.336 1.00 78.69 238 PRO A CA 1
ATOM 1889 C C . PRO A 1 238 ? -10.564 20.966 -49.180 1.00 78.69 238 PRO A C 1
ATOM 1891 O O . PRO A 1 238 ? -10.662 20.093 -48.317 1.00 78.69 238 PRO A O 1
ATOM 1894 N N . VAL A 1 239 ? -11.570 21.303 -49.989 1.00 80.81 239 VAL A N 1
ATOM 1895 C CA . VAL A 1 239 ? -12.828 20.556 -50.037 1.00 80.81 239 VAL A CA 1
ATOM 1896 C C . VAL A 1 239 ? -12.467 19.121 -50.402 1.00 80.81 239 VAL A C 1
ATOM 1898 O O . VAL A 1 239 ? -12.120 18.828 -51.543 1.00 80.81 239 VAL A O 1
ATOM 1901 N N . VAL A 1 240 ? -12.458 18.241 -49.400 1.00 78.31 240 VAL A N 1
ATOM 1902 C CA . VAL A 1 240 ? -12.195 16.821 -49.600 1.00 78.31 240 VAL A CA 1
ATOM 1903 C C . VAL A 1 240 ? -13.440 16.261 -50.262 1.00 78.31 240 VAL A C 1
ATOM 1905 O O . VAL A 1 240 ? -14.457 16.045 -49.601 1.00 78.31 240 VAL A O 1
ATOM 1908 N N . GLU A 1 241 ? -13.379 16.073 -51.578 1.00 79.12 241 GLU A N 1
ATOM 1909 C CA . GLU A 1 241 ? -14.389 15.286 -52.268 1.00 79.12 241 GLU A CA 1
ATOM 1910 C C . GLU A 1 241 ? -14.368 13.871 -51.672 1.00 79.12 241 GLU A C 1
ATOM 1912 O O . GLU A 1 241 ? -13.300 13.251 -51.587 1.00 79.12 241 GLU A O 1
ATOM 1917 N N . PRO A 1 242 ? -15.512 13.368 -51.175 1.00 75.62 242 PRO A N 1
ATOM 1918 C CA . PRO A 1 242 ? -15.574 12.029 -50.622 1.00 75.62 242 PRO A CA 1
ATOM 1919 C C . PRO A 1 242 ? -15.177 11.030 -51.706 1.00 75.62 242 PRO A C 1
ATOM 1921 O O . PRO A 1 242 ? -15.615 11.127 -52.853 1.00 75.62 242 PRO A O 1
ATOM 1924 N N . ALA A 1 243 ? -14.340 10.064 -51.331 1.00 74.31 243 ALA A N 1
ATOM 1925 C CA . ALA A 1 243 ? -13.911 9.023 -52.245 1.00 74.31 243 ALA A CA 1
ATOM 1926 C C . ALA A 1 243 ? -15.152 8.292 -52.820 1.00 74.31 243 ALA A C 1
ATOM 1928 O O . ALA A 1 243 ? -16.105 8.025 -52.070 1.00 74.31 243 ALA A O 1
ATOM 1929 N N . PRO A 1 244 ? -15.192 8.020 -54.140 1.00 75.38 244 PRO A N 1
ATOM 1930 C CA . PRO A 1 244 ? -16.397 7.573 -54.857 1.00 75.38 244 PRO A CA 1
ATOM 1931 C C . PRO A 1 244 ? -16.965 6.223 -54.380 1.00 75.38 244 PRO A C 1
ATOM 1933 O O . PRO A 1 244 ? -18.101 5.865 -54.683 1.00 75.38 244 PRO A O 1
ATOM 1936 N N . ASP A 1 245 ? -16.203 5.483 -53.592 1.00 67.44 245 ASP A N 1
ATOM 1937 C CA . ASP A 1 245 ? -16.529 4.213 -52.953 1.00 67.44 245 ASP A CA 1
ATOM 1938 C C . ASP A 1 245 ? -17.313 4.354 -51.630 1.00 67.44 245 ASP A C 1
ATOM 1940 O O . ASP A 1 245 ? -17.904 3.383 -51.154 1.00 67.44 245 ASP A O 1
ATOM 1944 N N . SER A 1 246 ? -17.419 5.559 -51.063 1.00 58.78 246 SER A N 1
ATOM 1945 C CA . SER A 1 246 ? -18.141 5.798 -49.800 1.00 58.78 246 SER A CA 1
ATOM 1946 C C . SER A 1 246 ? -19.671 5.929 -49.933 1.00 58.78 246 SER A C 1
ATOM 1948 O O . SER A 1 246 ? -20.378 5.943 -48.924 1.00 58.78 246 SER A O 1
ATOM 1950 N N . ALA A 1 247 ? -20.217 5.950 -51.155 1.00 57.38 247 ALA A N 1
ATOM 1951 C CA . ALA A 1 247 ? -21.655 6.116 -51.403 1.00 57.38 247 ALA A CA 1
ATOM 1952 C C . ALA A 1 247 ? -22.499 4.825 -51.272 1.00 57.38 247 ALA A C 1
ATOM 1954 O O . ALA A 1 247 ? -23.727 4.895 -51.323 1.00 57.38 247 ALA A O 1
ATOM 1955 N N . TYR A 1 248 ? -21.891 3.647 -51.079 1.00 59.12 248 TYR A N 1
ATOM 1956 C CA . TYR A 1 248 ? -22.608 2.364 -51.202 1.00 59.12 248 TYR A CA 1
ATOM 1957 C C . TYR A 1 248 ? -23.015 1.672 -49.887 1.00 59.12 248 TYR A C 1
ATOM 1959 O O . TYR A 1 248 ? -23.591 0.588 -49.934 1.00 59.12 248 TYR A O 1
ATOM 1967 N N . LEU A 1 249 ? -22.797 2.270 -48.708 1.00 56.69 249 LEU A N 1
ATOM 1968 C CA . LEU A 1 249 ? -23.028 1.590 -47.416 1.00 56.69 249 LEU A CA 1
ATOM 1969 C C . LEU A 1 249 ? -24.083 2.243 -46.505 1.00 56.69 249 LEU A C 1
ATOM 1971 O O . LEU A 1 249 ? -23.935 2.231 -45.287 1.00 56.69 249 LEU A O 1
ATOM 1975 N N . VAL A 1 250 ? -25.175 2.785 -47.056 1.00 54.19 250 VAL A N 1
ATOM 1976 C CA . VAL A 1 250 ? -26.285 3.317 -46.224 1.00 54.19 250 VAL A CA 1
ATOM 1977 C C . VAL A 1 250 ? -27.512 2.394 -46.159 1.00 54.19 250 VAL A C 1
ATOM 1979 O O . VAL A 1 250 ? -28.366 2.581 -45.299 1.00 54.19 250 VAL A O 1
ATOM 1982 N N . ASN A 1 251 ? -27.592 1.319 -46.950 1.00 53.66 251 ASN A N 1
ATOM 1983 C CA . ASN A 1 251 ? -28.835 0.539 -47.063 1.00 53.66 251 ASN A CA 1
ATOM 1984 C C . ASN A 1 251 ? -28.722 -0.953 -46.727 1.00 53.66 251 ASN A C 1
ATOM 1986 O O . ASN A 1 251 ? -29.300 -1.766 -47.430 1.00 53.66 251 ASN A O 1
ATOM 1990 N N . THR A 1 252 ? -28.080 -1.348 -45.630 1.00 56.19 252 THR A N 1
ATOM 1991 C CA . THR A 1 252 ? -28.306 -2.699 -45.075 1.00 56.19 252 THR A CA 1
ATOM 1992 C C . THR A 1 252 ? -27.871 -2.755 -43.622 1.00 56.19 252 THR A C 1
ATOM 1994 O O . THR A 1 252 ? -26.677 -2.817 -43.367 1.00 56.19 252 THR A O 1
ATOM 1997 N N . LEU A 1 253 ? -28.835 -2.720 -42.694 1.00 51.19 253 LEU A N 1
ATOM 1998 C CA . LEU A 1 253 ? -28.880 -3.482 -41.427 1.00 51.19 253 LEU A CA 1
ATOM 1999 C C . LEU A 1 253 ? -30.022 -2.938 -40.544 1.00 51.19 253 LEU A C 1
ATOM 2001 O O . LEU A 1 253 ? -29.819 -2.364 -39.478 1.00 51.19 253 LEU A O 1
ATOM 2005 N N . LYS A 1 254 ? -31.268 -3.134 -40.996 1.00 48.53 254 LYS A N 1
ATOM 2006 C CA . LYS A 1 254 ? -32.415 -3.245 -40.084 1.00 48.53 254 LYS A CA 1
ATOM 2007 C C . LYS A 1 254 ? -32.486 -4.702 -39.639 1.00 48.53 254 LYS A C 1
ATOM 2009 O O . LYS A 1 254 ? -33.118 -5.520 -40.300 1.00 48.53 254 LYS A O 1
ATOM 2014 N N . THR A 1 255 ? -31.815 -5.029 -38.543 1.00 51.97 255 THR A N 1
ATOM 2015 C CA . THR A 1 255 ? -31.979 -6.326 -37.879 1.00 51.97 255 THR A CA 1
ATOM 2016 C C . THR A 1 255 ? -33.161 -6.214 -36.910 1.00 51.97 255 THR A C 1
ATOM 2018 O O . THR A 1 255 ? -33.126 -5.350 -36.030 1.00 51.97 255 THR A O 1
ATOM 2021 N N . PRO A 1 256 ? -34.229 -7.018 -37.046 1.00 54.56 256 PRO A N 1
ATOM 2022 C CA . PRO A 1 256 ? -35.322 -7.015 -36.085 1.00 54.56 256 PRO A CA 1
ATOM 2023 C C . PRO A 1 256 ? -34.839 -7.587 -34.749 1.00 54.56 256 PRO A C 1
ATOM 2025 O O . PRO A 1 256 ? -34.313 -8.696 -34.674 1.00 54.56 256 PRO A O 1
ATOM 2028 N N . SER A 1 257 ? -35.015 -6.791 -33.697 1.00 53.53 257 SER A N 1
ATOM 2029 C CA . SER A 1 257 ? -34.735 -7.153 -32.311 1.00 53.53 257 SER A CA 1
ATOM 2030 C C . SER A 1 257 ? -35.635 -8.324 -31.904 1.00 53.53 257 SER A C 1
ATOM 2032 O O . SER A 1 257 ? -36.855 -8.167 -31.816 1.00 53.53 257 SER A O 1
ATOM 2034 N N . GLN A 1 258 ? -35.056 -9.511 -31.708 1.00 53.25 258 GLN A N 1
ATOM 2035 C CA . GLN A 1 258 ? -35.789 -10.653 -31.171 1.00 53.25 258 GLN A CA 1
ATOM 2036 C C . GLN A 1 258 ? -36.041 -10.456 -29.675 1.00 53.25 258 GLN A C 1
ATOM 2038 O O . GLN A 1 258 ? -35.127 -10.296 -28.868 1.00 53.25 258 GLN A O 1
ATOM 2043 N N . VAL A 1 259 ? -37.324 -10.464 -29.330 1.00 61.47 259 VAL A N 1
ATOM 2044 C CA . VAL A 1 259 ? -37.858 -10.413 -27.972 1.00 61.47 259 VAL A CA 1
ATOM 2045 C C . VAL A 1 259 ? -37.572 -11.750 -27.285 1.00 61.47 259 VAL A C 1
ATOM 2047 O O . VAL A 1 259 ? -38.118 -12.779 -27.673 1.00 61.47 259 VAL A O 1
ATOM 2050 N N . HIS A 1 260 ? -36.724 -11.743 -26.256 1.00 57.34 260 HIS A N 1
ATOM 2051 C CA . HIS A 1 260 ? -36.545 -12.898 -25.377 1.00 57.34 260 HIS A CA 1
ATOM 2052 C C . HIS A 1 260 ? -37.777 -13.073 -24.465 1.00 57.34 260 HIS A C 1
ATOM 2054 O O . HIS A 1 260 ? -38.160 -12.119 -23.782 1.00 57.34 260 HIS A O 1
ATOM 2060 N N . PRO A 1 261 ? -38.387 -14.272 -24.397 1.00 57.62 261 PRO A N 1
ATOM 2061 C CA . PRO A 1 261 ? -39.477 -14.549 -23.469 1.00 57.62 261 PRO A CA 1
ATOM 2062 C C . PRO A 1 261 ? -38.962 -14.679 -22.029 1.00 57.62 261 PRO A C 1
ATOM 2064 O O . PRO A 1 261 ? -38.019 -15.414 -21.734 1.00 57.62 261 PRO A O 1
ATOM 2067 N N . THR A 1 262 ? -39.612 -13.964 -21.115 1.00 58.78 262 THR A N 1
ATOM 2068 C CA . THR A 1 262 ? -39.400 -14.032 -19.669 1.00 58.78 262 THR A CA 1
ATOM 2069 C C . THR A 1 262 ? -40.049 -15.292 -19.093 1.00 58.78 262 THR A C 1
ATOM 2071 O O . THR A 1 262 ? -41.268 -15.392 -18.969 1.00 58.78 262 THR A O 1
ATOM 2074 N N . HIS A 1 263 ? -39.224 -16.262 -18.700 1.00 57.53 263 HIS A N 1
ATOM 2075 C CA . HIS A 1 263 ? -39.662 -17.434 -17.943 1.00 57.53 263 HIS A CA 1
ATOM 2076 C C . HIS A 1 263 ? -39.956 -17.023 -16.487 1.00 57.53 263 HIS A C 1
ATOM 2078 O O . HIS A 1 263 ? -39.043 -16.774 -15.701 1.00 57.53 263 HIS A O 1
ATOM 2084 N N . LYS A 1 264 ? -41.241 -16.932 -16.122 1.00 59.50 264 LYS A N 1
ATOM 2085 C CA . LYS A 1 264 ? -41.692 -16.861 -14.723 1.00 59.50 264 LYS A CA 1
ATOM 2086 C C . LYS A 1 264 ? -41.707 -18.276 -14.138 1.00 59.50 264 LYS A C 1
ATOM 2088 O O . LYS A 1 264 ? -42.461 -19.121 -14.612 1.00 59.50 264 LYS A O 1
ATOM 2093 N N . SER A 1 265 ? -40.909 -18.522 -13.103 1.00 65.69 265 SER A N 1
ATOM 2094 C CA . SER A 1 265 ? -41.016 -19.731 -12.276 1.00 65.69 265 SER A CA 1
ATOM 2095 C C . SER A 1 265 ? -42.051 -19.527 -11.161 1.00 65.69 265 SER A C 1
ATOM 2097 O O . SER A 1 265 ? -42.074 -18.450 -10.560 1.00 65.69 265 SER A O 1
ATOM 2099 N N . PRO A 1 266 ? -42.900 -20.526 -10.857 1.00 66.56 266 PRO A N 1
ATOM 2100 C CA . PRO A 1 266 ? -43.888 -20.425 -9.793 1.00 66.56 266 PRO A CA 1
ATOM 2101 C C . PRO A 1 266 ? -43.265 -20.685 -8.415 1.00 66.56 266 PRO A C 1
ATOM 2103 O O . PRO A 1 266 ? -42.529 -21.651 -8.209 1.00 66.56 266 PRO A O 1
ATOM 2106 N N . HIS A 1 267 ? -43.619 -19.822 -7.462 1.00 58.38 267 HIS A N 1
ATOM 2107 C CA . HIS A 1 267 ? -43.464 -20.042 -6.028 1.00 58.38 267 HIS A CA 1
ATOM 2108 C C . HIS A 1 267 ? -44.225 -21.311 -5.614 1.00 58.38 267 HIS A C 1
ATOM 2110 O O . HIS A 1 267 ? -45.434 -21.401 -5.824 1.00 58.38 267 HIS A O 1
ATOM 2116 N N . LYS A 1 268 ? -43.533 -22.270 -4.991 1.00 60.69 268 LYS A N 1
ATOM 2117 C CA . LYS A 1 268 ? -44.162 -23.301 -4.158 1.00 60.69 268 LYS A CA 1
ATOM 2118 C C . LYS A 1 268 ? -44.103 -22.845 -2.705 1.00 60.69 268 LYS A C 1
ATOM 2120 O O . LYS A 1 268 ? -43.021 -22.656 -2.160 1.00 60.69 268 LYS A O 1
ATOM 2125 N N . SER A 1 269 ? -45.278 -22.655 -2.124 1.00 65.88 269 SER A N 1
ATOM 2126 C CA . SER A 1 269 ? -45.521 -22.576 -0.688 1.00 65.88 269 SER A CA 1
ATOM 2127 C C . SER A 1 269 ? -45.704 -23.985 -0.127 1.00 65.88 269 SER A C 1
ATOM 2129 O O . SER A 1 269 ? -46.544 -24.725 -0.642 1.00 65.88 269 SER A O 1
ATOM 2131 N N . HIS A 1 270 ? -44.957 -24.316 0.921 1.00 60.81 270 HIS A N 1
ATOM 2132 C CA . HIS A 1 270 ? -45.349 -25.241 1.982 1.00 60.81 270 HIS A CA 1
ATOM 2133 C C . HIS A 1 270 ? -44.700 -24.777 3.280 1.00 60.81 270 HIS A C 1
ATOM 2135 O O . HIS A 1 270 ? -43.532 -24.331 3.206 1.00 60.81 270 HIS A O 1
#

pLDDT: mean 73.58, std 20.8, range [33.25, 98.56]

Radius of gyration: 33.33 Å; chains: 1; bounding box: 96×72×79 Å